Protein AF-A0A6F9AIP0-F1 (afdb_monomer_lite)

Secondary structure (DSSP, 8-state):
-HHHHHHHHHHHHHHHS--SSGGGGG--STTT--STTTTTS-HHHHHHHHTT-TTS---GGGSPPTTPPTT-EEEEEETTEEEEEEESSSEEEEEESS--S--S-EEEEEEEETTEEEEEEEE--HHHHHHHHHTTHHHHHHHHHHTT-----SHHHHHHHHHHHHHHHHHHHHHHTSSSPPPPHHHHHHHHHHHHHHHHHHSPPPPPPPPPP--------------------------

Foldseek 3Di:
DLVVVLLVVLVVVCVVDPDPDPCLCQDCPPVRNDPPPNVPDPPVRSVCVVVVVVPPDPDPVFDADPPHDQQDKTWDDDPQKIWIWGDHVHTDIDIDNPFDRFPFDWDWDFDQDPNDTDTDIHGDGPRVVVCVVPPDPVVVLVVQLVVDDDPDVDPVVVVVSSVLSVVLVVQVVVCVPPPDDGDDSVRSVVVVVVVVVVVVVVPDDDDPPDDPPPDPPPPPDPDDDDDDDDDDDDDDDDD

Radius of gyration: 35.43 Å; chains: 1; bounding box: 63×63×111 Å

Sequence (239 aa):
MRDFYIFLAILLYSGLVSVHERGTYWRKEWTYNFRFPGDTMTQDRFEAIITNRIGFPQTKRNNLPNKAERGDLRWICKGNVLFVKWMDTREVTMCSTVHEAFSGQTVKRKVKEGGVWQNKTEPVPDAVADYNRSMGGVDLSDALIGYYSVHHNTFLFHFVDIAVVNSFLLHKELHKNNPTKPYTQNKLREKLLTEMVSFAKQSEPQPPPRPPPCQNTMVMMPEKTGRTVGDVWMLASPK

Structure (mmCIF, N/CA/C/O backbone):
data_AF-A0A6F9AIP0-F1
#
_entry.id   AF-A0A6F9AIP0-F1
#
loop_
_atom_site.group_PDB
_atom_site.id
_atom_site.type_symbol
_atom_site.label_atom_id
_atom_site.label_alt_id
_atom_site.label_comp_id
_atom_site.label_asym_id
_atom_site.label_entity_id
_atom_site.label_seq_id
_atom_site.pdbx_PDB_ins_code
_atom_site.Cartn_x
_atom_site.Cartn_y
_atom_site.Cartn_z
_atom_site.occupancy
_atom_site.B_iso_or_equiv
_atom_site.auth_seq_id
_atom_site.auth_comp_id
_atom_site.auth_asym_id
_atom_site.auth_atom_id
_atom_site.pdbx_PDB_model_num
ATOM 1 N N . MET A 1 1 ? -1.323 -23.518 -1.028 1.00 58.62 1 MET A N 1
ATOM 2 C CA . MET A 1 1 ? -1.568 -23.908 0.381 1.00 58.62 1 MET A CA 1
ATOM 3 C C . MET A 1 1 ? -0.298 -24.377 1.085 1.00 58.62 1 MET A C 1
ATOM 5 O O . MET A 1 1 ? 0.125 -23.676 1.988 1.00 58.62 1 MET A O 1
ATOM 9 N N . ARG A 1 2 ? 0.370 -25.471 0.672 1.00 78.62 2 ARG A N 1
ATOM 10 C CA . ARG A 1 2 ? 1.617 -25.956 1.318 1.00 78.62 2 ARG A CA 1
ATOM 11 C C . ARG A 1 2 ? 2.686 -24.868 1.505 1.00 78.62 2 ARG A C 1
ATOM 13 O O . ARG A 1 2 ? 3.158 -24.672 2.616 1.00 78.62 2 ARG A O 1
ATOM 20 N N . ASP A 1 3 ? 3.011 -24.132 0.444 1.00 75.81 3 ASP A N 1
ATOM 21 C CA . ASP A 1 3 ? 4.040 -23.083 0.505 1.00 75.81 3 ASP A CA 1
ATOM 22 C C . ASP A 1 3 ? 3.691 -21.941 1.455 1.00 75.81 3 ASP A C 1
ATOM 24 O O . ASP A 1 3 ? 4.585 -21.365 2.059 1.00 75.81 3 ASP A O 1
ATOM 28 N N . PHE A 1 4 ? 2.403 -21.628 1.605 1.00 72.75 4 PHE A N 1
ATOM 29 C CA . PHE A 1 4 ? 1.941 -20.592 2.523 1.00 72.75 4 PHE A CA 1
ATOM 30 C C . PHE A 1 4 ? 2.195 -21.001 3.979 1.00 72.75 4 PHE A C 1
ATOM 32 O O . PHE A 1 4 ? 2.728 -20.214 4.754 1.00 72.75 4 PHE A O 1
ATOM 39 N N . TYR A 1 5 ? 1.896 -22.254 4.335 1.00 78.88 5 TYR A N 1
ATOM 40 C CA . TYR A 1 5 ? 2.180 -22.773 5.675 1.00 78.88 5 TYR A CA 1
ATOM 41 C C . TYR A 1 5 ? 3.680 -22.896 5.950 1.00 78.88 5 TYR A C 1
ATOM 43 O O . TYR A 1 5 ? 4.119 -22.576 7.050 1.00 78.88 5 TYR A O 1
ATOM 51 N N . ILE A 1 6 ? 4.474 -23.312 4.956 1.00 86.12 6 ILE A N 1
ATOM 52 C CA . ILE A 1 6 ? 5.937 -23.348 5.089 1.00 86.12 6 ILE A CA 1
ATOM 53 C C . ILE A 1 6 ? 6.477 -21.926 5.275 1.00 86.12 6 ILE A C 1
ATOM 55 O O . ILE A 1 6 ? 7.250 -21.692 6.193 1.00 86.12 6 ILE A O 1
ATOM 59 N N . PHE A 1 7 ? 6.025 -20.959 4.475 1.00 81.25 7 PHE A N 1
ATOM 60 C CA . PHE A 1 7 ? 6.398 -19.554 4.630 1.00 81.25 7 PHE A CA 1
ATOM 61 C C . PHE A 1 7 ? 6.056 -19.015 6.025 1.00 81.25 7 PHE A C 1
ATOM 63 O O . PHE A 1 7 ? 6.914 -18.422 6.676 1.00 81.25 7 PHE A O 1
ATOM 70 N N . LEU A 1 8 ? 4.846 -19.288 6.523 1.00 77.25 8 LEU A N 1
ATOM 71 C CA . LEU A 1 8 ? 4.429 -18.893 7.869 1.00 77.25 8 LEU A CA 1
ATOM 72 C C . LEU A 1 8 ? 5.304 -19.537 8.956 1.00 77.25 8 LEU A C 1
ATOM 74 O O . LEU A 1 8 ? 5.702 -18.860 9.900 1.00 77.25 8 LEU A O 1
ATOM 78 N N . ALA A 1 9 ? 5.658 -20.817 8.809 1.00 83.31 9 ALA A N 1
ATOM 79 C CA . ALA A 1 9 ? 6.562 -21.501 9.732 1.00 83.31 9 ALA A CA 1
ATOM 80 C C . ALA A 1 9 ? 7.968 -20.872 9.741 1.00 83.31 9 ALA A C 1
ATOM 82 O O . ALA A 1 9 ? 8.576 -20.736 10.801 1.00 83.31 9 ALA A O 1
ATOM 83 N N . ILE A 1 10 ? 8.469 -20.443 8.579 1.00 85.25 10 ILE A N 1
ATOM 84 C CA . ILE A 1 10 ? 9.761 -19.754 8.459 1.00 85.25 10 ILE A CA 1
ATOM 85 C C . ILE A 1 10 ? 9.704 -18.374 9.123 1.00 85.25 10 ILE A C 1
ATOM 87 O O . ILE A 1 10 ? 10.631 -18.017 9.848 1.00 85.25 10 ILE A O 1
ATOM 91 N N . LEU A 1 11 ? 8.606 -17.628 8.951 1.00 79.88 11 LEU A N 1
ATOM 92 C CA . LEU A 1 11 ? 8.397 -16.353 9.645 1.00 79.88 11 LEU A CA 1
ATOM 93 C C . LEU A 1 11 ? 8.412 -16.533 11.167 1.00 79.88 11 LEU A C 1
ATOM 95 O O . LEU A 1 11 ? 9.140 -15.821 11.859 1.00 79.88 11 LEU A O 1
ATOM 99 N N . LEU A 1 12 ? 7.675 -17.520 11.682 1.00 79.56 12 LEU A N 1
ATOM 100 C CA . LEU A 1 12 ? 7.647 -17.833 13.114 1.00 79.56 12 LEU A CA 1
ATOM 101 C C . LEU A 1 12 ? 9.037 -18.207 13.643 1.00 79.56 12 LEU A C 1
ATOM 103 O O . LEU A 1 12 ? 9.456 -17.713 14.686 1.00 79.56 12 LEU A O 1
ATOM 107 N N . TYR A 1 13 ? 9.781 -19.025 12.901 1.00 81.69 13 TYR A N 1
ATOM 108 C CA . TYR A 1 13 ? 11.145 -19.405 13.261 1.00 81.69 13 TYR A CA 1
ATOM 109 C C . TYR A 1 13 ? 12.113 -18.218 13.274 1.00 81.69 13 TYR A C 1
ATOM 111 O O . TYR A 1 13 ? 12.898 -18.088 14.211 1.00 81.69 13 TYR A O 1
ATOM 119 N N . SER A 1 14 ? 12.025 -17.322 12.285 1.00 77.50 14 SER A N 1
ATOM 120 C CA . SER A 1 14 ? 12.858 -16.112 12.240 1.00 77.50 14 SER A CA 1
ATOM 121 C C . SER A 1 14 ? 12.594 -15.159 13.412 1.00 77.50 14 SER A C 1
ATOM 123 O O . SER A 1 14 ? 13.490 -14.428 13.822 1.00 77.50 14 SER A O 1
ATOM 125 N N . GLY A 1 15 ? 11.392 -15.208 14.000 1.00 73.25 15 GLY A N 1
ATOM 126 C CA . GLY A 1 15 ? 11.068 -14.497 15.237 1.00 73.25 15 GLY A CA 1
ATOM 127 C C . GLY A 1 15 ? 11.643 -15.142 16.505 1.00 73.25 15 GLY A C 1
ATOM 128 O O . GLY A 1 15 ? 11.845 -14.445 17.494 1.00 73.25 15 GLY A O 1
ATOM 129 N N . LEU A 1 16 ? 11.925 -16.451 16.490 1.00 74.12 16 LEU A N 1
ATOM 130 C CA . LEU A 1 16 ? 12.507 -17.184 17.625 1.00 74.12 16 LEU A CA 1
ATOM 131 C C . LEU A 1 16 ? 14.037 -17.142 17.624 1.00 74.12 16 LEU A C 1
ATOM 133 O O . LEU A 1 16 ? 14.661 -17.007 18.673 1.00 74.12 16 LEU A O 1
ATOM 137 N N . VAL A 1 17 ? 14.643 -17.276 16.447 1.00 76.75 17 VAL A N 1
ATOM 138 C CA . VAL A 1 17 ? 16.095 -17.271 16.263 1.00 76.75 17 VAL A CA 1
ATOM 139 C C . VAL A 1 17 ? 16.439 -16.037 15.452 1.00 76.75 17 VAL A C 1
ATOM 141 O O . VAL A 1 17 ? 16.316 -16.058 14.236 1.00 76.75 17 VAL A O 1
ATOM 144 N N . SER A 1 18 ? 16.839 -14.947 16.105 1.00 73.75 18 SER A N 1
ATOM 145 C CA . SER A 1 18 ? 17.184 -13.703 15.409 1.00 73.75 18 SER A CA 1
ATOM 146 C C . SER A 1 18 ? 18.599 -13.768 14.838 1.00 73.75 18 SER A C 1
ATOM 148 O O . SER A 1 18 ? 19.552 -14.090 15.549 1.00 73.75 18 SER A O 1
ATOM 150 N N . VAL A 1 19 ? 18.742 -13.449 13.554 1.00 78.94 19 VAL A N 1
ATOM 151 C CA . VAL A 1 19 ? 20.034 -13.350 12.869 1.00 78.94 19 VAL A CA 1
ATOM 152 C C . VAL A 1 19 ? 20.126 -11.988 12.185 1.00 78.94 19 VAL A C 1
ATOM 154 O O . VAL A 1 19 ? 19.133 -11.481 11.669 1.00 78.94 19 VAL A O 1
ATOM 157 N N . HIS A 1 20 ? 21.321 -11.390 12.166 1.00 71.94 20 HIS A N 1
ATOM 158 C CA . HIS A 1 20 ? 21.542 -10.043 11.622 1.00 71.94 20 HIS A CA 1
ATOM 159 C C . HIS A 1 20 ? 21.152 -9.894 10.142 1.00 71.94 20 HIS A C 1
ATOM 161 O O . HIS A 1 20 ? 20.724 -8.821 9.724 1.00 71.94 20 HIS A O 1
ATOM 167 N N . GLU A 1 21 ? 21.266 -10.966 9.356 1.00 77.94 21 GLU A N 1
ATOM 168 C CA . GLU A 1 21 ? 20.909 -10.983 7.939 1.00 77.94 21 GLU A CA 1
ATOM 169 C C . GLU A 1 21 ? 19.942 -12.130 7.639 1.00 77.94 21 GLU A C 1
ATOM 171 O O . GLU A 1 21 ? 20.206 -13.288 7.958 1.00 77.94 21 GLU A O 1
ATOM 176 N N . ARG A 1 22 ? 18.836 -11.824 6.948 1.00 75.31 22 ARG A N 1
ATOM 177 C CA . ARG A 1 22 ? 17.800 -12.814 6.595 1.00 75.31 22 ARG A CA 1
ATOM 178 C C . ARG A 1 22 ? 18.325 -13.953 5.716 1.00 75.31 22 ARG A C 1
ATOM 180 O O . ARG A 1 22 ? 17.860 -15.079 5.831 1.00 75.31 22 ARG A O 1
ATOM 187 N N . GLY A 1 23 ? 19.314 -13.690 4.860 1.00 77.06 23 GLY A N 1
ATOM 188 C CA . GLY A 1 23 ? 19.925 -14.733 4.028 1.00 77.06 23 GLY A CA 1
ATOM 189 C C . GLY A 1 23 ? 20.701 -15.779 4.834 1.00 77.06 23 GLY A C 1
ATOM 190 O O . GLY A 1 23 ? 20.901 -16.899 4.370 1.00 77.06 23 GLY A O 1
ATOM 191 N N . THR A 1 24 ? 21.099 -15.451 6.063 1.00 84.12 24 THR A N 1
ATOM 192 C CA . THR A 1 24 ? 21.921 -16.323 6.906 1.00 84.12 24 THR A CA 1
ATOM 193 C C . THR A 1 24 ? 21.172 -17.564 7.381 1.00 84.12 24 THR A C 1
ATOM 195 O O . THR A 1 24 ? 21.808 -18.589 7.599 1.00 84.12 24 THR A O 1
ATOM 198 N N . TYR A 1 25 ? 19.834 -17.546 7.419 1.00 82.06 25 TYR A N 1
ATOM 199 C CA . TYR A 1 25 ? 19.040 -18.749 7.703 1.00 82.06 25 TYR A CA 1
ATOM 200 C C . TYR A 1 25 ? 19.196 -19.863 6.651 1.00 82.06 25 TYR A C 1
ATOM 202 O O . TYR A 1 25 ? 18.849 -21.010 6.917 1.00 82.06 25 TYR A O 1
ATOM 210 N N . TRP A 1 26 ? 19.707 -19.538 5.459 1.00 87.81 26 TRP A N 1
ATOM 211 C CA . TRP A 1 26 ? 19.948 -20.487 4.368 1.00 87.81 26 TRP A CA 1
ATOM 212 C C . TRP A 1 26 ? 21.433 -20.784 4.133 1.00 87.81 26 TRP A C 1
ATOM 214 O O . TRP A 1 26 ? 21.770 -21.527 3.205 1.00 87.81 26 TRP A O 1
ATOM 224 N N . ARG A 1 27 ? 22.337 -20.230 4.953 1.00 83.31 27 ARG A N 1
ATOM 225 C CA . ARG A 1 27 ? 23.769 -20.536 4.860 1.00 83.31 27 ARG A CA 1
ATOM 226 C C . ARG A 1 27 ? 24.060 -21.927 5.424 1.00 83.31 27 ARG A C 1
ATOM 228 O O . ARG A 1 27 ? 23.429 -22.382 6.366 1.00 83.31 27 ARG A O 1
ATOM 235 N N . LYS A 1 28 ? 25.065 -22.591 4.850 1.00 77.75 28 LYS A N 1
ATOM 236 C CA . LYS A 1 28 ? 25.546 -23.916 5.290 1.00 77.75 28 LYS A CA 1
ATOM 237 C C . LYS A 1 28 ? 26.864 -23.847 6.070 1.00 77.75 28 LYS A C 1
ATOM 239 O O . LYS A 1 28 ? 27.522 -24.862 6.274 1.00 77.75 28 LYS A O 1
ATOM 244 N N . GLU A 1 29 ? 27.273 -22.645 6.470 1.00 80.38 29 GLU A N 1
ATOM 245 C CA . GLU A 1 29 ? 28.460 -22.426 7.299 1.00 80.38 29 GLU A CA 1
ATOM 246 C C . GLU A 1 29 ? 28.221 -22.975 8.710 1.00 80.38 29 GLU A C 1
ATOM 248 O O . GLU A 1 29 ? 27.110 -22.884 9.226 1.00 80.38 29 GLU A O 1
ATOM 253 N N . TRP A 1 30 ? 29.250 -23.536 9.351 1.00 70.06 30 TRP A N 1
ATOM 254 C CA . TRP A 1 30 ? 29.118 -24.294 10.606 1.00 70.06 30 TRP A CA 1
ATOM 255 C C . TRP A 1 30 ? 28.387 -23.536 11.732 1.00 70.06 30 TRP A C 1
ATOM 257 O O . TRP A 1 30 ? 27.663 -24.147 12.511 1.00 70.06 30 TRP A O 1
ATOM 267 N N . THR A 1 31 ? 28.502 -22.207 11.776 1.00 72.88 31 THR A N 1
ATOM 268 C CA . THR A 1 31 ? 27.872 -21.351 12.795 1.00 72.88 31 THR A CA 1
ATOM 269 C C . THR A 1 31 ? 26.406 -21.008 12.519 1.00 72.88 31 THR A C 1
ATOM 271 O O . THR A 1 31 ? 25.719 -20.537 13.420 1.00 72.88 31 THR A O 1
ATOM 274 N N . TYR A 1 32 ? 25.921 -21.235 11.295 1.00 69.25 32 TYR A N 1
ATOM 275 C CA . TYR A 1 32 ? 24.567 -20.881 10.850 1.00 69.25 32 TYR A CA 1
ATOM 276 C C . TYR A 1 32 ? 23.906 -21.993 10.023 1.00 69.25 32 TYR A C 1
ATOM 278 O O . TYR A 1 32 ? 22.964 -21.738 9.278 1.00 69.25 32 TYR A O 1
ATOM 286 N N . ASN A 1 33 ? 24.390 -23.233 10.153 1.00 76.88 33 ASN A N 1
ATOM 287 C CA . ASN A 1 33 ? 23.880 -24.403 9.441 1.00 76.88 33 ASN A CA 1
ATOM 288 C C . ASN A 1 33 ? 22.575 -24.905 10.077 1.00 76.88 33 ASN A C 1
ATOM 290 O O . ASN A 1 33 ? 22.517 -25.972 10.695 1.00 76.88 33 ASN A O 1
ATOM 294 N N . PHE A 1 34 ? 21.524 -24.099 9.972 1.00 77.88 34 PHE A N 1
ATOM 295 C CA . PHE A 1 34 ? 20.210 -24.470 10.463 1.00 77.88 34 PHE A CA 1
ATOM 296 C C . PHE A 1 34 ? 19.571 -25.497 9.525 1.00 77.88 34 PHE A C 1
ATOM 298 O O . PHE A 1 34 ? 19.474 -25.292 8.317 1.00 77.88 34 PHE A O 1
ATOM 305 N N . ARG A 1 35 ? 19.070 -26.599 10.093 1.00 75.50 35 ARG A N 1
ATOM 306 C CA . ARG A 1 35 ? 18.320 -27.623 9.341 1.00 75.50 35 ARG A CA 1
ATOM 307 C C . ARG A 1 35 ? 17.014 -27.062 8.755 1.00 75.50 35 ARG A C 1
ATOM 309 O O . ARG A 1 35 ? 16.585 -27.411 7.665 1.00 75.50 35 ARG A O 1
ATOM 316 N N . PHE A 1 36 ? 16.395 -26.134 9.474 1.00 77.31 36 PHE A N 1
ATOM 317 C CA . PHE A 1 36 ? 15.243 -25.351 9.039 1.00 77.31 36 PHE A CA 1
ATOM 318 C C . PHE A 1 36 ? 15.654 -23.879 9.061 1.00 77.31 36 PHE A C 1
ATOM 320 O O . PHE A 1 36 ? 16.253 -23.487 10.059 1.00 77.31 36 PHE A O 1
ATOM 327 N N . PRO A 1 37 ? 15.364 -23.046 8.045 1.00 81.44 37 PRO A N 1
ATOM 328 C CA . PRO A 1 37 ? 14.397 -23.181 6.943 1.00 81.44 37 PRO A CA 1
ATOM 329 C C . PRO A 1 37 ? 14.897 -23.826 5.633 1.00 81.44 37 PRO A C 1
ATOM 331 O O . PRO A 1 37 ? 14.065 -24.183 4.790 1.00 81.44 37 PRO A O 1
ATOM 334 N N . GLY A 1 38 ? 16.211 -24.010 5.461 1.00 79.50 38 GLY A N 1
ATOM 335 C CA . GLY A 1 38 ? 16.834 -24.425 4.193 1.00 79.50 38 GLY A CA 1
ATOM 336 C C . GLY A 1 38 ? 16.329 -25.739 3.584 1.00 79.50 38 GLY A C 1
ATOM 337 O O . GLY A 1 38 ? 16.213 -25.829 2.362 1.00 79.50 38 GLY A O 1
ATOM 338 N N . ASP A 1 39 ? 15.952 -26.718 4.410 1.00 83.50 39 ASP A N 1
ATOM 339 C CA . ASP A 1 39 ? 15.444 -28.017 3.939 1.00 83.50 39 ASP A CA 1
ATOM 340 C C . ASP A 1 39 ? 13.993 -27.955 3.421 1.00 83.50 39 ASP A C 1
ATOM 342 O O . ASP A 1 39 ? 13.533 -28.866 2.732 1.00 83.50 39 ASP A O 1
ATOM 346 N N . THR A 1 40 ? 13.244 -26.897 3.755 1.00 87.25 40 THR A N 1
ATOM 347 C CA . THR A 1 40 ? 11.800 -26.810 3.459 1.00 87.25 40 THR A CA 1
ATOM 348 C C . THR A 1 40 ? 11.461 -25.894 2.292 1.00 87.25 40 THR A C 1
ATOM 350 O O . THR A 1 40 ? 10.562 -26.200 1.506 1.00 87.25 40 THR A O 1
ATOM 353 N N . MET A 1 41 ? 12.166 -24.772 2.162 1.00 87.25 41 MET A N 1
ATOM 354 C CA . MET A 1 41 ? 11.965 -23.785 1.106 1.00 87.25 41 MET A CA 1
ATOM 355 C C . MET A 1 41 ? 13.313 -23.170 0.751 1.00 87.25 41 MET A C 1
ATOM 357 O O . MET A 1 41 ? 14.110 -22.897 1.640 1.00 87.25 41 MET A O 1
ATOM 361 N N . THR A 1 42 ? 13.573 -22.925 -0.533 1.00 87.75 42 THR A N 1
ATOM 362 C CA . THR A 1 42 ? 14.795 -22.228 -0.958 1.00 87.75 42 THR A CA 1
ATOM 363 C C . THR A 1 42 ? 14.732 -20.742 -0.600 1.00 87.75 42 THR A C 1
ATOM 365 O O . THR A 1 42 ? 13.645 -20.158 -0.579 1.00 87.75 42 THR A O 1
ATOM 368 N N . GLN A 1 43 ? 15.894 -20.115 -0.378 1.00 85.81 43 GLN A N 1
ATOM 369 C CA . GLN A 1 43 ? 15.983 -18.677 -0.101 1.00 85.81 43 GLN A CA 1
ATOM 370 C C . GLN A 1 43 ? 15.300 -17.857 -1.203 1.00 85.81 43 GLN A C 1
ATOM 372 O O . GLN A 1 43 ? 14.462 -17.014 -0.906 1.00 85.81 43 GLN A O 1
ATOM 377 N N . ASP A 1 44 ? 15.573 -18.166 -2.475 1.00 82.56 44 ASP A N 1
ATOM 378 C CA . ASP A 1 44 ? 14.965 -17.475 -3.619 1.00 82.56 44 ASP A CA 1
ATOM 379 C C . ASP A 1 44 ? 13.437 -17.570 -3.627 1.00 82.56 44 ASP A C 1
ATOM 381 O O . ASP A 1 44 ? 12.748 -16.614 -3.984 1.00 82.56 44 ASP A O 1
ATOM 385 N N . ARG A 1 45 ? 12.884 -18.724 -3.226 1.00 81.62 45 ARG A N 1
ATOM 386 C CA . ARG A 1 45 ? 11.434 -18.913 -3.158 1.00 81.62 45 ARG A CA 1
ATOM 387 C C . ARG A 1 45 ? 10.847 -18.104 -2.015 1.00 81.62 45 ARG A C 1
ATOM 389 O O . ARG A 1 45 ? 9.865 -17.412 -2.249 1.00 81.62 45 ARG A O 1
ATOM 396 N N . PHE A 1 46 ? 11.458 -18.149 -0.832 1.00 83.44 46 PHE A N 1
ATOM 397 C CA . PHE A 1 46 ? 11.051 -17.342 0.319 1.00 83.44 46 PHE A CA 1
ATOM 398 C C . PHE A 1 46 ? 11.090 -15.840 0.000 1.00 83.44 46 PHE A C 1
ATOM 400 O O . PHE A 1 46 ? 10.107 -15.136 0.230 1.00 83.44 46 PHE A O 1
ATOM 407 N N . GLU A 1 47 ? 12.174 -15.368 -0.619 1.00 80.56 47 GLU A N 1
ATOM 408 C CA . GLU A 1 47 ? 12.319 -13.981 -1.064 1.00 80.56 47 GLU A CA 1
ATOM 409 C C . GLU A 1 47 ? 11.284 -13.619 -2.141 1.00 80.56 47 GLU A C 1
ATOM 411 O O . GLU A 1 47 ? 10.720 -12.527 -2.127 1.00 80.56 47 GLU A O 1
ATOM 416 N N . ALA A 1 48 ? 10.937 -14.533 -3.050 1.00 74.00 48 ALA A N 1
ATOM 417 C CA . ALA A 1 48 ? 9.856 -14.294 -4.006 1.00 74.00 48 ALA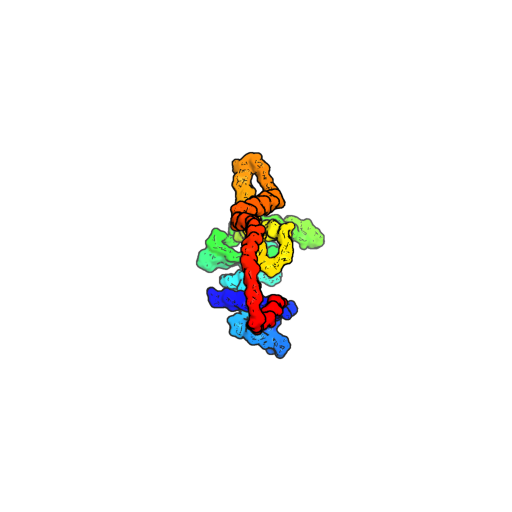 A CA 1
ATOM 418 C C . ALA A 1 48 ? 8.483 -14.151 -3.322 1.00 74.00 48 ALA A C 1
ATOM 420 O O . ALA A 1 48 ? 7.668 -13.351 -3.782 1.00 74.00 48 ALA A O 1
ATOM 421 N N . ILE A 1 49 ? 8.227 -14.884 -2.231 1.00 76.44 49 ILE A N 1
ATOM 422 C CA . ILE A 1 49 ? 6.993 -14.756 -1.437 1.00 76.44 49 ILE A CA 1
ATOM 423 C C . ILE A 1 49 ? 6.972 -13.417 -0.700 1.00 76.44 49 ILE A C 1
ATOM 425 O O . ILE A 1 49 ? 6.020 -12.657 -0.855 1.00 76.44 49 ILE A O 1
ATOM 429 N N . ILE A 1 50 ? 8.032 -13.094 0.049 1.00 73.12 50 ILE A N 1
ATOM 430 C CA . ILE A 1 50 ? 8.084 -11.887 0.890 1.00 73.12 50 ILE A CA 1
ATOM 431 C C . ILE A 1 50 ? 8.070 -10.594 0.067 1.00 73.12 50 ILE A C 1
ATOM 433 O O . ILE A 1 50 ? 7.590 -9.565 0.531 1.00 73.12 50 ILE A O 1
ATOM 437 N N . THR A 1 51 ? 8.571 -10.640 -1.169 1.00 67.38 51 THR A N 1
ATOM 438 C CA . THR A 1 51 ? 8.545 -9.500 -2.095 1.00 67.38 51 THR A CA 1
ATOM 439 C C . THR A 1 51 ? 7.298 -9.461 -2.980 1.00 67.38 51 THR A C 1
ATOM 441 O O . THR A 1 51 ? 7.238 -8.639 -3.893 1.00 67.38 51 THR A O 1
ATOM 444 N N . ASN A 1 52 ? 6.305 -10.330 -2.738 1.00 64.88 52 ASN A N 1
ATOM 445 C CA . ASN A 1 52 ? 5.099 -10.476 -3.565 1.00 64.88 52 ASN A CA 1
ATOM 446 C C . ASN A 1 52 ? 5.409 -10.686 -5.064 1.00 64.88 52 ASN A C 1
ATOM 448 O O . ASN A 1 52 ? 4.639 -10.295 -5.938 1.00 64.88 52 ASN A O 1
ATOM 452 N N . ARG A 1 53 ? 6.550 -11.311 -5.381 1.00 63.72 53 ARG A N 1
ATOM 453 C CA . ARG A 1 53 ? 7.003 -11.602 -6.754 1.00 63.72 53 ARG A CA 1
ATOM 454 C C . ARG A 1 53 ? 6.536 -12.966 -7.265 1.00 63.72 53 ARG A C 1
ATOM 456 O O . ARG A 1 53 ? 6.854 -13.325 -8.401 1.00 63.72 53 ARG A O 1
ATOM 463 N N . ILE A 1 54 ? 5.797 -13.742 -6.468 1.00 62.84 54 ILE A N 1
ATOM 464 C CA . ILE A 1 54 ? 5.223 -15.015 -6.924 1.00 62.84 54 ILE A CA 1
ATOM 465 C C . ILE A 1 54 ? 4.295 -14.749 -8.112 1.00 62.84 54 ILE A C 1
ATOM 467 O O . ILE A 1 54 ? 3.348 -13.976 -8.019 1.00 62.84 54 ILE A O 1
ATOM 471 N N . GLY A 1 55 ? 4.566 -15.414 -9.235 1.00 61.25 55 GLY A N 1
ATOM 472 C CA . GLY A 1 55 ? 3.767 -15.288 -10.455 1.00 61.25 55 GLY A CA 1
ATOM 473 C C . GLY A 1 55 ? 4.190 -14.144 -11.377 1.00 61.25 55 GLY A C 1
ATOM 474 O O . GLY A 1 55 ? 3.768 -14.141 -12.533 1.00 61.25 55 GLY A O 1
ATOM 475 N N . PHE A 1 56 ? 5.071 -13.236 -10.934 1.00 64.44 56 PHE A N 1
ATOM 476 C CA . PHE A 1 56 ? 5.636 -12.222 -11.819 1.00 64.44 56 PHE A CA 1
ATOM 477 C C . PHE A 1 56 ? 6.570 -12.886 -12.846 1.00 64.44 56 PHE A C 1
ATOM 479 O O . PHE A 1 56 ? 7.441 -13.674 -12.457 1.00 64.44 56 PHE A O 1
ATOM 486 N N . PRO A 1 57 ? 6.440 -12.603 -14.155 1.00 66.50 57 PRO A N 1
ATOM 487 C CA . PRO A 1 57 ? 7.317 -13.205 -15.151 1.00 66.50 57 PRO A CA 1
ATOM 488 C C . PRO A 1 57 ? 8.781 -12.803 -14.910 1.00 66.50 57 PRO A C 1
ATOM 490 O O . PRO A 1 57 ? 9.142 -11.633 -15.016 1.00 66.50 57 PRO A O 1
ATOM 493 N N . GLN A 1 58 ? 9.658 -13.773 -14.633 1.00 66.06 58 GLN A N 1
ATOM 494 C CA . GLN A 1 58 ? 11.096 -13.534 -14.407 1.00 66.06 58 GLN A CA 1
ATOM 495 C C . GLN A 1 58 ? 11.905 -13.386 -15.709 1.00 66.06 58 GLN A C 1
ATOM 497 O O . GLN A 1 58 ? 13.100 -13.678 -15.778 1.00 66.06 58 GLN A O 1
ATOM 502 N N . THR A 1 59 ? 11.261 -12.953 -16.788 1.00 65.94 59 THR A N 1
ATOM 503 C CA . THR A 1 59 ? 11.907 -12.850 -18.093 1.00 65.94 59 THR A CA 1
ATOM 504 C C . THR A 1 59 ? 12.886 -11.680 -18.113 1.00 65.94 59 THR A C 1
ATOM 506 O O . THR A 1 59 ? 12.473 -10.525 -18.034 1.00 65.94 59 THR A O 1
ATOM 509 N N . LYS A 1 60 ? 14.179 -11.959 -18.325 1.00 66.38 60 LYS A N 1
ATOM 510 C CA . LYS A 1 60 ? 15.204 -10.914 -18.515 1.00 66.38 60 LYS A CA 1
ATOM 511 C C . LYS A 1 60 ? 14.926 -10.012 -19.724 1.00 66.38 60 LYS A C 1
ATOM 513 O O . LYS A 1 60 ? 15.343 -8.863 -19.729 1.00 66.38 60 LYS A O 1
ATOM 518 N N . ARG A 1 61 ? 14.191 -10.525 -20.718 1.00 68.00 61 ARG A N 1
ATOM 519 C CA . ARG A 1 61 ? 13.890 -9.843 -21.986 1.00 68.00 61 ARG A CA 1
ATOM 520 C C . ARG A 1 61 ? 13.055 -8.567 -21.829 1.00 68.00 61 ARG A C 1
ATOM 522 O O . ARG A 1 61 ? 13.195 -7.676 -22.653 1.00 68.00 61 ARG A O 1
ATOM 529 N N . ASN A 1 62 ? 12.205 -8.482 -20.804 1.00 74.88 62 ASN A N 1
ATOM 530 C CA . ASN A 1 62 ? 11.310 -7.339 -20.590 1.00 74.88 62 ASN A CA 1
ATOM 531 C C . ASN A 1 62 ? 11.444 -6.741 -19.181 1.00 74.88 62 ASN A C 1
ATOM 533 O O . ASN A 1 62 ? 10.495 -6.202 -18.616 1.00 74.88 62 ASN A O 1
ATOM 537 N N . ASN A 1 63 ? 12.631 -6.875 -18.589 1.00 80.56 63 ASN A N 1
ATOM 538 C CA . ASN A 1 63 ? 12.957 -6.179 -17.353 1.00 80.56 63 ASN A CA 1
ATOM 539 C C . ASN A 1 63 ? 13.317 -4.717 -17.632 1.00 80.56 63 ASN A C 1
ATOM 541 O O . ASN A 1 63 ? 13.735 -4.356 -18.736 1.00 80.56 63 ASN A O 1
ATOM 545 N N . LEU A 1 64 ? 13.167 -3.884 -16.603 1.00 83.00 64 LEU A N 1
ATOM 546 C CA . LEU A 1 64 ? 13.754 -2.551 -16.599 1.00 83.00 64 LEU A CA 1
ATOM 547 C C . LEU A 1 64 ? 15.288 -2.667 -16.678 1.00 83.00 64 LEU A C 1
ATOM 549 O O . LEU A 1 64 ? 15.857 -3.614 -16.123 1.00 83.00 64 LEU A O 1
ATOM 553 N N . PRO A 1 65 ? 15.968 -1.748 -17.383 1.00 84.75 65 PRO A N 1
ATOM 554 C CA . PRO A 1 65 ? 17.424 -1.730 -17.412 1.00 84.75 65 PRO A CA 1
ATOM 555 C C . PRO A 1 65 ? 17.989 -1.432 -16.014 1.00 84.75 65 PRO A C 1
ATOM 557 O O . PRO A 1 65 ? 17.360 -0.757 -15.206 1.00 84.75 65 PRO A O 1
ATOM 560 N N . ASN A 1 66 ? 19.217 -1.880 -15.734 1.00 81.06 66 ASN A N 1
ATOM 561 C CA . ASN A 1 66 ? 19.869 -1.641 -14.432 1.00 81.06 66 ASN A CA 1
ATOM 562 C C . ASN A 1 66 ? 20.048 -0.146 -14.102 1.00 81.06 66 ASN A C 1
ATOM 564 O O . ASN A 1 66 ? 20.219 0.212 -12.941 1.00 81.06 66 ASN A O 1
ATOM 568 N N . LYS A 1 67 ? 20.037 0.715 -15.125 1.00 84.75 67 LYS A N 1
ATOM 569 C CA . LYS A 1 67 ? 20.089 2.176 -15.017 1.00 84.75 67 LYS A CA 1
ATOM 570 C C . LYS A 1 67 ? 18.785 2.792 -15.534 1.00 84.75 67 LYS A C 1
ATOM 572 O O . LYS A 1 67 ? 18.828 3.671 -16.385 1.00 84.75 67 LYS A O 1
ATOM 577 N N . ALA A 1 68 ? 17.650 2.248 -15.101 1.00 86.38 68 ALA A N 1
ATOM 578 C CA . ALA A 1 68 ? 16.343 2.787 -15.451 1.00 86.38 68 ALA A CA 1
ATOM 579 C C . ALA A 1 68 ? 16.173 4.197 -14.886 1.00 86.38 68 ALA A C 1
ATOM 581 O O . ALA A 1 68 ? 16.518 4.460 -13.728 1.00 86.38 68 ALA A O 1
ATOM 582 N N . GLU A 1 69 ? 15.641 5.090 -15.707 1.00 87.38 69 GLU A N 1
ATOM 583 C CA . GLU A 1 69 ? 15.297 6.440 -15.294 1.00 87.38 69 GLU A CA 1
ATOM 584 C C . GLU A 1 69 ? 13.921 6.461 -14.634 1.00 87.38 69 GLU A C 1
ATOM 586 O O . GLU A 1 69 ? 13.080 5.579 -14.830 1.00 87.38 69 GLU A O 1
ATOM 591 N N . ARG A 1 70 ? 13.680 7.489 -13.819 1.00 87.50 70 ARG A N 1
ATOM 592 C CA . ARG A 1 70 ? 12.359 7.700 -13.230 1.00 87.50 70 ARG A CA 1
ATOM 593 C C . ARG A 1 70 ? 11.339 7.894 -14.353 1.00 87.50 70 ARG A C 1
ATOM 595 O O . ARG A 1 70 ? 11.563 8.707 -15.239 1.00 87.50 70 ARG A O 1
ATOM 602 N N . GLY A 1 71 ? 10.228 7.170 -14.278 1.00 85.56 71 GLY A N 1
ATOM 603 C CA . GLY A 1 71 ? 9.208 7.115 -15.322 1.00 85.56 71 GLY A CA 1
ATOM 604 C C . GLY A 1 71 ? 9.331 5.894 -16.236 1.00 85.56 71 GLY A C 1
ATOM 605 O O . GLY A 1 71 ? 8.355 5.564 -16.908 1.00 85.56 71 GLY A O 1
ATOM 606 N N . ASP A 1 72 ? 10.456 5.169 -16.234 1.00 89.62 72 ASP A N 1
ATOM 607 C CA . ASP A 1 72 ? 10.598 3.986 -17.083 1.00 89.62 72 ASP A CA 1
ATOM 608 C C . ASP A 1 72 ? 9.538 2.928 -16.759 1.00 89.62 72 ASP A C 1
ATOM 610 O O . ASP A 1 72 ? 9.296 2.569 -15.601 1.00 89.62 72 ASP A O 1
ATOM 614 N N . LEU A 1 73 ? 8.922 2.403 -17.819 1.00 88.88 73 LEU A N 1
ATOM 615 C CA . LEU A 1 73 ? 7.779 1.504 -17.749 1.00 88.88 73 LEU A CA 1
ATOM 616 C C . LEU A 1 73 ? 7.993 0.268 -18.630 1.00 88.88 73 LEU A C 1
ATOM 618 O O . LEU A 1 73 ? 8.302 0.357 -19.822 1.00 88.88 73 LEU A O 1
ATOM 622 N N . ARG A 1 74 ? 7.783 -0.912 -18.045 1.00 89.25 74 ARG A N 1
ATOM 623 C CA . ARG A 1 74 ? 7.722 -2.201 -18.743 1.00 89.25 74 ARG A CA 1
ATOM 624 C C . ARG A 1 74 ? 6.490 -2.967 -18.305 1.00 89.25 74 ARG A C 1
ATOM 626 O O . ARG A 1 74 ? 6.124 -2.941 -17.134 1.00 89.25 74 ARG A O 1
ATOM 633 N N . TRP A 1 75 ? 5.876 -3.689 -19.231 1.00 87.31 75 TRP A N 1
ATOM 634 C CA . TRP A 1 75 ? 4.703 -4.494 -18.920 1.00 87.31 75 TRP A CA 1
ATOM 635 C C . TRP A 1 75 ? 4.662 -5.790 -19.723 1.00 87.31 75 TRP A C 1
ATOM 637 O O . TRP A 1 75 ? 5.211 -5.869 -20.821 1.00 87.31 75 TRP A O 1
A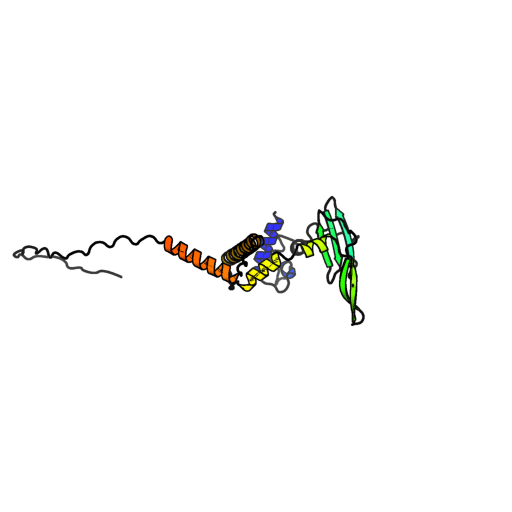TOM 647 N N . ILE A 1 76 ? 4.032 -6.817 -19.157 1.00 86.38 76 ILE A N 1
ATOM 648 C CA . ILE A 1 76 ? 3.778 -8.112 -19.796 1.00 86.38 76 ILE A CA 1
ATOM 649 C C . ILE A 1 76 ? 2.329 -8.489 -19.515 1.00 86.38 76 ILE A C 1
ATOM 651 O O . ILE A 1 76 ? 1.898 -8.440 -18.367 1.00 86.38 76 ILE A O 1
ATOM 655 N N . CYS A 1 77 ? 1.605 -8.936 -20.536 1.00 83.25 77 CYS A N 1
ATOM 656 C CA . CYS A 1 77 ? 0.306 -9.573 -20.351 1.00 83.25 77 CYS A CA 1
ATOM 657 C C . CYS A 1 77 ? 0.459 -11.090 -20.453 1.00 83.25 77 CYS A C 1
ATOM 659 O O . CYS A 1 77 ? 1.063 -11.602 -21.398 1.00 83.25 77 CYS A O 1
ATOM 661 N N . LYS A 1 78 ? -0.097 -11.820 -19.484 1.00 81.50 78 LYS A N 1
ATOM 662 C CA . LYS A 1 78 ? -0.215 -13.279 -19.532 1.00 81.50 78 LYS A CA 1
ATOM 663 C C . LYS A 1 78 ? -1.673 -13.654 -19.290 1.00 81.50 78 LYS A C 1
ATOM 665 O O . LYS A 1 78 ? -2.142 -13.634 -18.155 1.00 81.50 78 LYS A O 1
ATOM 670 N N . GLY A 1 79 ? -2.383 -13.995 -20.364 1.00 83.56 79 GLY A N 1
ATOM 671 C CA . GLY A 1 79 ? -3.834 -14.178 -20.311 1.00 83.56 79 GLY A CA 1
ATOM 672 C C . GLY A 1 79 ? -4.528 -12.859 -19.970 1.00 83.56 79 GLY A C 1
ATOM 673 O O . GLY A 1 79 ? -4.270 -11.848 -20.615 1.00 83.56 79 GLY A O 1
ATOM 674 N N . ASN A 1 80 ? -5.363 -12.871 -18.932 1.00 83.06 80 ASN A N 1
ATOM 675 C CA . ASN A 1 80 ? -6.088 -11.708 -18.412 1.00 83.06 80 ASN A CA 1
ATOM 676 C C . ASN A 1 80 ? -5.351 -10.969 -17.278 1.00 83.06 80 ASN A C 1
ATOM 678 O O . ASN A 1 80 ? -5.945 -10.122 -16.618 1.00 83.06 80 ASN A O 1
ATOM 682 N N . VAL A 1 81 ? -4.089 -11.316 -17.005 1.00 83.94 81 VAL A N 1
ATOM 683 C CA . VAL A 1 81 ? -3.290 -10.675 -15.956 1.00 83.94 81 VAL A CA 1
ATOM 684 C C . VAL A 1 81 ? -2.217 -9.799 -16.591 1.00 83.94 81 VAL A C 1
ATOM 686 O O . VAL A 1 81 ? -1.372 -10.275 -17.357 1.00 83.94 81 VAL A O 1
ATOM 689 N N . LEU A 1 82 ? -2.241 -8.521 -16.234 1.00 85.88 82 LEU A N 1
ATOM 690 C CA . LEU A 1 82 ? -1.225 -7.529 -16.534 1.00 85.88 82 LEU A CA 1
ATOM 691 C C . LEU A 1 82 ? -0.175 -7.511 -15.421 1.00 85.88 82 LEU A C 1
ATOM 693 O O . LEU A 1 82 ? -0.492 -7.408 -14.237 1.00 85.88 82 LEU A O 1
ATOM 697 N N . PHE A 1 83 ? 1.088 -7.536 -15.821 1.00 86.38 83 PHE A N 1
ATOM 698 C CA . PHE A 1 83 ? 2.249 -7.380 -14.959 1.00 86.38 83 PHE A CA 1
ATOM 699 C C . PHE A 1 83 ? 2.983 -6.108 -15.350 1.00 86.38 83 PHE A C 1
ATOM 701 O O . PHE A 1 83 ? 3.404 -5.980 -16.497 1.00 86.38 83 PHE A O 1
ATOM 708 N N . VAL A 1 84 ? 3.162 -5.188 -14.408 1.00 88.44 84 VAL A N 1
ATOM 709 C CA . VAL A 1 84 ? 3.790 -3.886 -14.640 1.00 88.44 84 VAL A CA 1
ATOM 710 C C . VAL A 1 84 ? 5.032 -3.734 -13.773 1.00 88.44 84 VAL A C 1
ATOM 712 O O . VAL A 1 84 ? 5.006 -4.022 -12.577 1.00 88.44 84 VAL A O 1
ATOM 715 N N . LYS A 1 85 ? 6.111 -3.243 -14.380 1.00 89.62 85 LYS A N 1
ATOM 716 C CA . LYS A 1 85 ? 7.293 -2.710 -13.710 1.00 89.62 85 LYS A CA 1
ATOM 717 C C . LYS A 1 85 ? 7.419 -1.233 -14.025 1.00 89.62 85 LYS A C 1
ATOM 719 O O . LYS A 1 85 ? 7.468 -0.857 -15.194 1.00 89.62 85 LYS A O 1
ATOM 724 N N . TRP A 1 86 ? 7.508 -0.420 -12.989 1.00 91.19 86 TRP A N 1
ATOM 725 C CA . TRP A 1 86 ? 7.611 1.023 -13.113 1.00 91.19 86 TRP A CA 1
ATOM 726 C C . TRP A 1 86 ? 8.708 1.553 -12.202 1.00 91.19 86 TRP A C 1
ATOM 728 O O . TRP A 1 86 ? 8.795 1.164 -11.038 1.00 91.19 86 TRP A O 1
ATOM 738 N N . MET A 1 87 ? 9.560 2.421 -12.734 1.00 90.69 87 MET A N 1
ATOM 739 C CA . MET A 1 87 ? 10.641 3.029 -11.975 1.00 90.69 87 MET A CA 1
ATOM 740 C C . MET A 1 87 ? 10.198 4.384 -1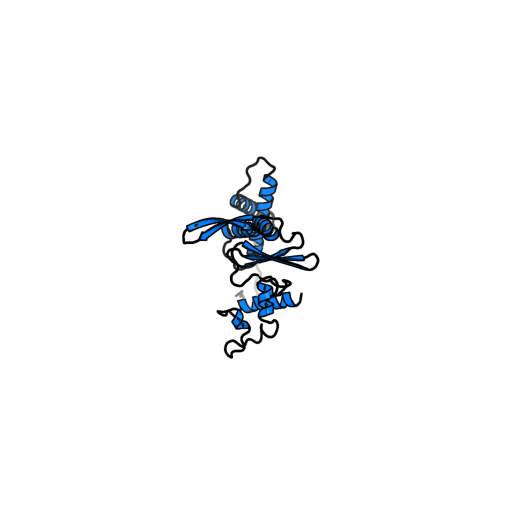1.423 1.00 90.69 87 MET A C 1
ATOM 742 O O . MET A 1 87 ? 10.032 5.343 -12.171 1.00 90.69 87 MET A O 1
ATOM 746 N N . ASP A 1 88 ? 10.035 4.482 -10.103 1.00 87.50 88 ASP A N 1
ATOM 747 C CA . ASP A 1 88 ? 9.924 5.776 -9.423 1.00 87.50 88 ASP A CA 1
ATOM 748 C C . ASP A 1 88 ? 11.259 6.116 -8.742 1.00 87.50 88 ASP A C 1
ATOM 750 O O . ASP A 1 88 ? 12.310 6.136 -9.375 1.00 87.50 88 ASP A O 1
ATOM 754 N N . THR A 1 89 ? 11.242 6.342 -7.429 1.00 84.81 89 THR A N 1
ATOM 755 C CA . THR A 1 89 ? 12.448 6.410 -6.600 1.00 84.81 89 THR A CA 1
ATOM 756 C C . THR A 1 89 ? 13.080 5.020 -6.451 1.00 84.81 89 THR A C 1
ATOM 758 O O . THR A 1 89 ? 14.285 4.891 -6.247 1.00 84.81 89 THR A O 1
ATOM 761 N N . ARG A 1 90 ? 12.258 3.967 -6.535 1.00 84.44 90 ARG A N 1
ATOM 762 C CA . ARG A 1 90 ? 12.639 2.549 -6.523 1.00 84.44 90 ARG A CA 1
ATOM 763 C C . ARG A 1 90 ? 11.784 1.793 -7.544 1.00 84.44 90 ARG A C 1
ATOM 765 O O . ARG A 1 90 ? 10.730 2.293 -7.940 1.00 84.44 90 ARG A O 1
ATOM 772 N N . GLU A 1 91 ? 12.226 0.597 -7.938 1.00 86.69 91 GLU A N 1
ATOM 773 C CA . GLU A 1 91 ? 11.438 -0.294 -8.801 1.00 86.69 91 GLU A CA 1
ATOM 774 C C . GLU A 1 91 ? 10.137 -0.682 -8.084 1.00 86.69 91 GLU A C 1
ATOM 776 O O . GLU A 1 91 ? 10.158 -1.284 -7.009 1.00 86.69 91 GLU A O 1
ATOM 781 N N . VAL A 1 92 ? 9.006 -0.354 -8.702 1.00 87.56 92 VAL A N 1
ATOM 782 C CA . VAL A 1 92 ? 7.666 -0.768 -8.291 1.00 87.56 92 VAL A CA 1
ATOM 783 C C . VAL A 1 92 ? 7.205 -1.871 -9.229 1.00 87.56 92 VAL A C 1
ATOM 785 O O . VAL A 1 92 ? 7.287 -1.752 -10.451 1.00 87.56 92 VAL A O 1
ATOM 788 N N . THR A 1 93 ? 6.715 -2.960 -8.650 1.00 86.75 93 THR A N 1
ATOM 789 C CA . THR A 1 93 ? 6.158 -4.092 -9.390 1.00 86.75 93 THR A CA 1
ATOM 790 C C . THR A 1 93 ? 4.695 -4.253 -9.001 1.00 86.75 93 THR A C 1
ATOM 792 O O . THR A 1 93 ? 4.387 -4.337 -7.815 1.00 86.75 93 THR A O 1
ATOM 795 N N . MET A 1 94 ? 3.797 -4.299 -9.982 1.00 85.12 94 MET A N 1
ATOM 796 C CA . MET A 1 94 ? 2.363 -4.493 -9.766 1.00 85.12 94 MET A CA 1
ATOM 797 C C . MET A 1 94 ? 1.801 -5.577 -10.676 1.00 85.12 94 MET A C 1
ATOM 799 O O . MET A 1 94 ? 2.280 -5.787 -11.790 1.00 85.12 94 MET A O 1
ATOM 803 N N . CYS A 1 95 ? 0.748 -6.242 -10.205 1.00 85.19 95 CYS A N 1
ATOM 804 C CA . CYS A 1 95 ? -0.095 -7.088 -11.037 1.00 85.19 95 CYS A CA 1
ATOM 805 C C . CYS A 1 95 ? -1.535 -6.581 -10.985 1.00 85.19 95 CYS A C 1
ATOM 807 O O . CYS A 1 95 ? -1.985 -6.082 -9.952 1.00 85.19 95 CYS A O 1
ATOM 809 N N . SER A 1 96 ? -2.250 -6.689 -12.097 1.00 83.69 96 SER A N 1
ATOM 810 C CA . SER A 1 96 ? -3.659 -6.335 -12.155 1.00 83.69 96 SER A CA 1
ATOM 811 C C . SER A 1 96 ? -4.410 -7.186 -13.168 1.00 83.69 96 SER A C 1
ATOM 813 O O . SER A 1 96 ? -3.841 -7.620 -14.161 1.00 83.69 96 SER A O 1
ATOM 815 N N . THR A 1 97 ? -5.694 -7.418 -12.919 1.00 85.38 97 THR A N 1
ATOM 816 C CA . THR A 1 97 ? -6.601 -8.152 -13.815 1.00 85.38 97 THR A CA 1
ATOM 817 C C . THR A 1 97 ? -7.627 -7.255 -14.501 1.00 85.38 97 THR A C 1
ATOM 819 O O . THR A 1 97 ? -8.435 -7.746 -15.282 1.00 85.38 97 THR A O 1
ATOM 822 N N . VAL A 1 98 ? -7.630 -5.959 -14.177 1.00 84.06 98 VAL A N 1
ATOM 823 C CA . VAL A 1 98 ? -8.660 -5.001 -14.618 1.00 84.06 98 VAL A CA 1
ATOM 824 C C . VAL A 1 98 ? -8.094 -3.851 -15.445 1.00 84.06 98 VAL A C 1
ATOM 826 O O . VAL A 1 98 ? -8.831 -3.224 -16.196 1.00 84.06 98 VAL A O 1
ATOM 829 N N . HIS A 1 99 ? -6.796 -3.571 -15.309 1.00 84.31 99 HIS A N 1
ATOM 830 C CA . HIS A 1 99 ? -6.147 -2.447 -15.975 1.00 84.31 99 HIS A CA 1
ATOM 831 C C . HIS A 1 99 ? -5.535 -2.860 -17.315 1.00 84.31 99 HIS A C 1
ATOM 833 O O . HIS A 1 99 ? -5.004 -3.965 -17.456 1.00 84.31 99 HIS A O 1
ATOM 839 N N . GLU A 1 100 ? -5.543 -1.929 -18.268 1.00 79.06 100 GLU A N 1
ATOM 840 C CA . GLU A 1 100 ? -4.682 -1.988 -19.446 1.00 79.06 100 GLU A CA 1
ATOM 841 C C . GLU A 1 100 ? -3.243 -1.584 -19.093 1.00 79.06 100 GLU A C 1
ATOM 843 O O . GLU A 1 100 ? -2.960 -1.055 -18.017 1.00 79.06 100 GLU A O 1
ATOM 848 N N . ALA A 1 101 ? -2.306 -1.874 -19.999 1.00 71.50 101 ALA A N 1
ATOM 849 C CA . ALA A 1 101 ? -0.881 -1.680 -19.758 1.00 71.50 101 ALA A CA 1
ATOM 850 C C . ALA A 1 101 ? -0.504 -0.230 -19.419 1.00 71.50 101 ALA A C 1
ATOM 852 O O . ALA A 1 101 ? 0.333 -0.009 -18.540 1.00 71.50 101 ALA A O 1
ATOM 853 N N . PHE A 1 102 ? -1.090 0.736 -20.133 1.00 75.19 102 PHE A N 1
ATOM 854 C CA . PHE A 1 102 ? -0.898 2.165 -19.909 1.00 75.19 102 PHE A CA 1
ATOM 855 C C . PHE A 1 102 ? -1.882 2.991 -20.752 1.00 75.19 102 PHE A C 1
ATOM 857 O O . PHE A 1 102 ? -1.813 2.945 -21.979 1.00 75.19 102 PHE A O 1
ATOM 864 N N . SER A 1 103 ? -2.737 3.791 -20.110 1.00 77.56 103 SER A N 1
ATOM 865 C CA . SER A 1 103 ? -3.716 4.663 -20.782 1.00 77.56 103 SER A CA 1
ATOM 866 C C . SER A 1 103 ? -3.236 6.100 -21.051 1.00 77.56 103 SER A C 1
ATOM 868 O O . SER A 1 103 ? -3.983 6.908 -21.600 1.00 77.56 103 SER A O 1
ATOM 870 N N . GLY A 1 104 ? -1.993 6.444 -20.684 1.00 79.50 104 GLY A N 1
ATOM 871 C CA . GLY A 1 104 ? -1.454 7.805 -20.826 1.00 79.50 104 GLY A CA 1
ATOM 872 C C . GLY A 1 104 ? -1.462 8.639 -19.542 1.00 79.50 104 GLY A C 1
ATOM 873 O O . GLY A 1 104 ? -1.207 9.843 -19.598 1.00 79.50 104 GLY A O 1
ATOM 874 N N . GLN A 1 105 ? -1.739 8.039 -18.381 1.00 83.81 105 GLN A N 1
ATOM 875 C CA . GLN A 1 105 ? -1.705 8.760 -17.109 1.00 83.81 105 GLN A CA 1
ATOM 876 C C . GLN A 1 105 ? -0.303 9.276 -16.776 1.00 83.81 105 GLN A C 1
ATOM 878 O O . GLN A 1 105 ? 0.716 8.622 -17.002 1.00 83.81 105 GLN A O 1
ATOM 883 N N . THR A 1 106 ? -0.247 10.473 -16.196 1.00 86.31 106 THR A N 1
ATOM 884 C CA . THR A 1 106 ? 1.008 11.097 -15.776 1.00 86.31 106 THR A CA 1
ATOM 885 C C . THR A 1 106 ? 0.897 11.666 -14.370 1.00 86.31 106 THR A C 1
ATOM 887 O O . THR A 1 106 ? -0.174 12.065 -13.911 1.00 86.31 106 THR A O 1
ATOM 890 N N . VAL A 1 107 ? 2.026 11.711 -13.668 1.00 85.00 107 VAL A N 1
ATOM 891 C CA . VAL A 1 107 ? 2.135 12.270 -12.323 1.00 85.00 107 VAL A CA 1
ATOM 892 C C . VAL A 1 107 ? 3.249 13.309 -12.280 1.00 85.00 107 VAL A C 1
ATOM 894 O O . VAL A 1 107 ? 4.347 13.104 -12.797 1.00 85.00 107 VAL A O 1
ATOM 897 N N . LYS A 1 108 ? 2.972 14.450 -11.641 1.00 86.88 108 LYS A N 1
ATOM 898 C CA . LYS A 1 108 ? 3.983 15.485 -11.401 1.00 86.88 108 LYS A CA 1
ATOM 899 C C . LYS A 1 108 ? 4.884 15.047 -10.255 1.00 86.88 108 LYS A C 1
ATOM 901 O O . LYS A 1 108 ? 4.410 14.820 -9.140 1.00 86.88 108 LYS A O 1
ATOM 906 N N . ARG A 1 109 ? 6.186 14.957 -10.508 1.00 84.19 109 ARG A N 1
ATOM 907 C CA . ARG A 1 109 ? 7.190 14.592 -9.508 1.00 84.19 109 ARG A CA 1
ATOM 908 C C . ARG A 1 109 ? 8.269 15.655 -9.417 1.00 84.19 109 ARG A C 1
ATOM 910 O O . ARG A 1 109 ? 8.723 16.191 -10.421 1.00 84.19 109 ARG A O 1
ATOM 917 N N . LYS A 1 110 ? 8.703 15.927 -8.186 1.00 83.12 110 LYS A N 1
ATOM 918 C CA . LYS A 1 110 ? 9.913 16.708 -7.935 1.00 83.12 110 LYS A CA 1
ATOM 919 C C . LYS A 1 110 ? 11.120 15.798 -8.116 1.00 83.12 110 LYS A C 1
ATOM 921 O O . LYS A 1 110 ? 11.255 14.798 -7.407 1.00 83.12 110 LYS A O 1
ATOM 926 N N . VAL A 1 111 ? 11.967 16.140 -9.074 1.00 81.44 111 VAL A N 1
ATOM 927 C CA . VAL A 1 111 ? 13.232 15.464 -9.363 1.00 81.44 111 VAL A CA 1
ATOM 928 C C . VAL A 1 111 ? 14.350 16.462 -9.099 1.00 81.44 111 VAL A C 1
ATOM 930 O O . VAL A 1 111 ? 14.210 17.650 -9.385 1.00 81.44 111 VAL A O 1
ATOM 933 N N . LYS A 1 112 ? 15.436 16.000 -8.481 1.00 80.69 112 LYS A N 1
ATOM 934 C CA . LYS A 1 112 ? 16.611 16.829 -8.230 1.00 80.69 112 LYS A CA 1
ATOM 935 C C . LYS A 1 112 ? 17.610 16.591 -9.352 1.00 80.69 112 LYS A C 1
ATOM 937 O O . LYS A 1 112 ? 18.195 15.515 -9.424 1.00 80.69 112 LYS A O 1
ATOM 942 N N . GLU A 1 113 ? 17.807 17.590 -10.197 1.00 78.88 113 GLU A N 1
ATOM 943 C CA . GLU A 1 113 ? 18.698 17.525 -11.354 1.00 78.88 113 GLU A CA 1
ATOM 944 C C . GLU A 1 113 ? 19.678 18.699 -11.281 1.00 78.88 113 GLU A C 1
ATOM 946 O O . GLU A 1 113 ? 19.275 19.840 -11.050 1.00 78.88 113 GLU A O 1
ATOM 951 N N . GLY A 1 114 ? 20.983 18.415 -11.339 1.00 78.69 114 GLY A N 1
ATOM 952 C CA . GLY A 1 114 ? 22.022 19.442 -11.168 1.00 78.69 114 GLY A CA 1
ATOM 953 C C . GLY A 1 114 ? 21.991 20.170 -9.814 1.00 78.69 114 GLY A C 1
ATOM 954 O O . GLY A 1 114 ? 22.446 21.302 -9.711 1.00 78.69 114 GLY A O 1
ATOM 955 N N . GLY A 1 115 ? 21.419 19.558 -8.770 1.00 81.00 115 GLY A N 1
ATOM 956 C CA . GLY A 1 115 ? 21.269 20.182 -7.449 1.00 81.00 115 GLY A CA 1
ATOM 957 C C . GLY A 1 115 ? 19.982 20.994 -7.260 1.00 81.00 115 GLY A C 1
ATOM 958 O O . GLY A 1 115 ? 19.646 21.316 -6.120 1.00 81.00 115 GLY A O 1
ATOM 959 N N . VAL A 1 116 ? 19.225 21.242 -8.332 1.00 85.19 116 VAL A N 1
ATOM 960 C CA . VAL A 1 116 ? 17.990 22.036 -8.331 1.00 85.19 116 VAL A CA 1
ATOM 961 C C . VAL A 1 116 ? 16.769 21.120 -8.377 1.00 85.19 116 VAL A C 1
ATOM 963 O O . VAL A 1 116 ? 16.746 20.118 -9.089 1.00 85.19 116 VAL A O 1
ATOM 966 N N . TRP A 1 117 ? 15.738 21.458 -7.603 1.00 83.69 117 TRP A N 1
ATOM 967 C CA . TRP A 1 117 ? 14.457 20.758 -7.650 1.00 83.69 117 TRP A CA 1
ATOM 968 C C . TRP A 1 117 ? 13.633 21.239 -8.839 1.00 83.69 117 TRP A C 1
ATOM 970 O O . TRP A 1 117 ? 13.235 22.401 -8.889 1.00 83.69 117 TRP A O 1
ATOM 980 N N . GLN A 1 118 ? 13.332 20.331 -9.758 1.00 82.81 118 GLN A N 1
ATOM 981 C CA . GLN A 1 118 ? 12.488 20.587 -10.917 1.00 82.81 118 GLN A CA 1
ATOM 982 C C . GLN A 1 118 ? 11.227 19.723 -10.857 1.00 82.81 118 GLN A C 1
ATOM 984 O O . GLN A 1 118 ? 11.248 18.597 -10.358 1.00 82.81 118 GLN A O 1
ATOM 989 N N . ASN A 1 119 ? 10.110 20.261 -11.347 1.00 85.69 119 ASN A N 1
ATOM 990 C CA . ASN A 1 119 ? 8.876 19.497 -11.505 1.00 85.69 119 ASN A CA 1
ATOM 991 C C . ASN A 1 119 ? 8.885 18.849 -12.888 1.00 85.69 119 ASN A C 1
ATOM 993 O O . ASN A 1 119 ? 8.798 19.554 -13.890 1.00 85.69 119 ASN A O 1
ATOM 997 N N . LYS A 1 120 ? 8.947 17.521 -12.931 1.00 85.44 120 LYS A N 1
ATOM 998 C CA . LYS A 1 120 ? 8.873 16.736 -14.161 1.00 85.44 120 LYS A CA 1
ATOM 999 C C . LYS A 1 120 ? 7.569 15.945 -14.189 1.00 85.44 120 LYS A C 1
ATOM 1001 O O . LYS A 1 120 ? 7.090 15.472 -13.155 1.00 85.44 120 LYS A O 1
ATOM 1006 N N . THR A 1 121 ? 6.967 15.863 -15.367 1.00 86.19 121 THR A N 1
ATOM 1007 C CA . THR A 1 121 ? 5.774 15.051 -15.608 1.00 86.19 121 THR A CA 1
ATOM 1008 C C . THR A 1 121 ? 6.243 13.682 -16.069 1.00 86.19 121 THR A C 1
ATOM 1010 O O . THR A 1 121 ? 6.837 13.582 -17.136 1.00 86.19 121 THR A O 1
ATOM 1013 N N . GLU A 1 122 ? 5.998 12.655 -15.259 1.00 86.75 122 GLU A N 1
ATOM 1014 C CA . GLU A 1 122 ? 6.420 11.282 -15.550 1.00 86.75 122 GLU A CA 1
ATOM 1015 C C . GLU A 1 122 ? 5.198 10.396 -15.810 1.00 86.75 122 GLU A C 1
ATOM 1017 O O . GLU A 1 122 ? 4.172 10.568 -15.139 1.00 86.75 122 GLU A O 1
ATOM 1022 N N . PRO A 1 123 ? 5.275 9.442 -16.752 1.00 88.12 123 PRO A N 1
ATOM 1023 C CA . PRO A 1 123 ? 4.205 8.480 -16.967 1.00 88.12 123 PRO A CA 1
ATOM 1024 C C . PRO A 1 123 ? 4.038 7.596 -15.728 1.00 88.12 123 PRO A C 1
ATOM 1026 O O . PRO A 1 123 ? 5.017 7.191 -15.098 1.00 88.12 123 PRO A O 1
ATOM 1029 N N . VAL A 1 124 ? 2.789 7.301 -15.369 1.00 89.62 124 VAL A N 1
ATOM 1030 C CA . VAL A 1 124 ? 2.439 6.414 -14.254 1.00 89.62 124 VAL A CA 1
ATOM 1031 C C . VAL A 1 124 ? 1.468 5.339 -14.739 1.00 89.62 124 VAL A C 1
ATOM 1033 O O . VAL A 1 124 ? 0.503 5.666 -15.424 1.00 89.62 124 VAL A O 1
ATOM 1036 N N . PRO A 1 125 ? 1.682 4.058 -14.405 1.00 90.00 125 PRO A N 1
ATOM 1037 C CA . PRO A 1 125 ? 0.736 3.013 -14.770 1.00 90.00 125 PRO A CA 1
ATOM 1038 C C . PRO A 1 125 ? -0.618 3.224 -14.104 1.00 90.00 125 PRO A C 1
ATOM 1040 O O . PRO A 1 125 ? -0.671 3.557 -12.918 1.00 90.00 125 PRO A O 1
ATOM 1043 N N . ASP A 1 126 ? -1.692 2.907 -14.822 1.00 88.81 126 ASP A N 1
ATOM 1044 C CA . ASP A 1 126 ? -3.058 3.043 -14.304 1.00 88.81 126 ASP A CA 1
ATOM 1045 C C . ASP A 1 126 ? -3.251 2.228 -13.022 1.00 88.81 126 ASP A C 1
ATOM 1047 O O . ASP A 1 126 ? -3.774 2.734 -12.035 1.00 88.81 126 ASP A O 1
ATOM 1051 N N . ALA A 1 127 ? -2.700 1.010 -12.990 1.00 86.81 127 ALA A N 1
ATOM 1052 C CA . ALA A 1 127 ? -2.723 0.157 -11.807 1.00 86.81 127 ALA A CA 1
ATOM 1053 C C . ALA A 1 127 ? -2.051 0.808 -10.585 1.00 86.81 127 ALA A C 1
ATOM 1055 O O . ALA A 1 127 ? -2.523 0.640 -9.466 1.00 86.81 127 ALA A O 1
ATOM 1056 N N . VAL A 1 128 ? -0.965 1.565 -10.783 1.00 88.31 128 VAL A N 1
ATOM 1057 C CA . VAL A 1 128 ? -0.247 2.251 -9.694 1.00 88.31 128 VAL A CA 1
ATOM 1058 C C . VAL A 1 128 ? -1.014 3.488 -9.237 1.00 88.31 128 VAL A C 1
ATOM 1060 O O . VAL A 1 128 ? -1.064 3.782 -8.043 1.00 88.31 128 VAL A O 1
ATOM 1063 N N . ALA A 1 129 ? -1.606 4.230 -10.169 1.00 88.00 129 ALA A N 1
ATOM 1064 C CA . ALA A 1 129 ? -2.416 5.394 -9.847 1.00 88.00 129 ALA A CA 1
ATOM 1065 C C . ALA A 1 129 ? -3.686 5.005 -9.076 1.00 88.00 129 ALA A C 1
ATOM 1067 O O . ALA A 1 129 ? -3.976 5.604 -8.040 1.00 88.00 129 ALA A O 1
ATOM 1068 N N . ASP A 1 130 ? -4.393 3.972 -9.533 1.00 87.00 130 ASP A N 1
ATOM 1069 C CA . ASP A 1 130 ? -5.594 3.457 -8.877 1.00 87.00 130 ASP A CA 1
ATOM 1070 C C . ASP A 1 130 ? -5.274 2.818 -7.521 1.00 87.00 130 ASP A C 1
ATOM 1072 O O . ASP A 1 130 ? -5.955 3.076 -6.525 1.00 87.00 130 ASP A O 1
ATOM 1076 N N . TYR A 1 131 ? -4.158 2.087 -7.428 1.00 85.62 131 TYR A N 1
ATOM 1077 C CA . TYR A 1 131 ? -3.641 1.607 -6.149 1.00 85.62 131 TYR A CA 1
ATOM 1078 C C . TYR A 1 131 ? -3.409 2.760 -5.179 1.00 85.62 131 TYR A C 1
ATOM 1080 O O . TYR A 1 131 ? -3.953 2.743 -4.091 1.00 85.62 131 TYR A O 1
ATOM 1088 N N . ASN A 1 132 ? -2.686 3.810 -5.565 1.00 85.62 132 ASN A N 1
ATOM 1089 C CA . ASN A 1 132 ? -2.441 4.945 -4.668 1.00 85.62 132 ASN A CA 1
ATOM 1090 C C . ASN A 1 132 ? -3.711 5.728 -4.303 1.00 85.62 132 ASN A C 1
ATOM 1092 O O . ASN A 1 132 ? -3.750 6.364 -3.255 1.00 85.62 132 ASN A O 1
ATOM 1096 N N . ARG A 1 133 ? -4.736 5.719 -5.161 1.00 82.62 133 ARG A N 1
ATOM 1097 C CA . ARG A 1 133 ? -6.034 6.342 -4.875 1.00 82.62 133 ARG A CA 1
ATOM 1098 C C . ARG A 1 133 ? -6.842 5.536 -3.858 1.00 82.62 133 ARG A C 1
ATOM 1100 O O . ARG A 1 133 ? -7.575 6.122 -3.066 1.00 82.62 133 ARG A O 1
ATOM 1107 N N . SER A 1 134 ? -6.751 4.213 -3.934 1.00 76.69 134 SER A N 1
ATOM 1108 C CA . SER A 1 134 ? -7.511 3.271 -3.105 1.00 76.69 134 SER A CA 1
ATOM 1109 C C . SER A 1 134 ? -6.773 2.865 -1.821 1.00 76.69 134 SER A C 1
ATOM 1111 O O . SER A 1 134 ? -7.400 2.527 -0.817 1.00 76.69 134 SER A O 1
ATOM 1113 N N . MET A 1 135 ? -5.445 2.940 -1.826 1.00 67.69 135 MET A N 1
ATOM 1114 C CA . MET A 1 135 ? -4.571 2.696 -0.684 1.00 67.69 135 MET A CA 1
ATOM 1115 C C . MET A 1 135 ? -4.568 3.883 0.267 1.00 67.69 135 MET A C 1
ATOM 1117 O O . MET A 1 135 ? -4.627 5.040 -0.136 1.00 67.69 135 MET A O 1
ATOM 1121 N N . GLY A 1 136 ? -4.503 3.578 1.558 1.00 61.94 136 GLY A N 1
ATOM 1122 C CA . GLY A 1 136 ? -4.601 4.553 2.643 1.00 61.94 136 GLY A CA 1
ATOM 1123 C C . GLY A 1 136 ? -5.764 4.280 3.595 1.00 61.94 136 GLY A C 1
ATOM 1124 O O . GLY A 1 136 ? -5.769 4.807 4.701 1.00 61.94 136 GLY A O 1
ATOM 1125 N N . GLY A 1 137 ? -6.716 3.411 3.231 1.00 65.62 137 GLY A N 1
ATOM 1126 C CA . GLY A 1 137 ? -7.737 2.933 4.173 1.00 65.62 137 GLY A CA 1
ATOM 1127 C C . GLY A 1 137 ? -7.130 2.147 5.343 1.00 65.62 137 GLY A C 1
ATOM 1128 O O . GLY A 1 137 ? -7.491 2.378 6.495 1.00 65.62 137 GLY A O 1
ATOM 1129 N N . VAL A 1 138 ? -6.163 1.272 5.043 1.00 65.00 138 VAL A N 1
ATOM 1130 C CA . VAL A 1 138 ? -5.423 0.498 6.052 1.00 65.00 138 VAL A CA 1
ATOM 1131 C C . VAL A 1 138 ? -4.511 1.412 6.867 1.00 65.00 138 VAL A C 1
ATOM 1133 O O . VAL A 1 138 ? -4.634 1.427 8.081 1.00 65.00 138 VAL A O 1
ATOM 1136 N N . ASP A 1 139 ? -3.707 2.266 6.223 1.00 70.12 139 ASP A N 1
ATOM 1137 C CA . ASP A 1 139 ? -2.800 3.184 6.933 1.00 70.12 139 ASP A CA 1
ATOM 1138 C C . ASP A 1 139 ? -3.547 4.174 7.842 1.00 70.12 139 ASP A C 1
ATOM 1140 O O . ASP A 1 139 ? -3.079 4.507 8.930 1.00 70.12 139 ASP A O 1
ATOM 1144 N N . LEU A 1 140 ? -4.732 4.639 7.428 1.00 66.88 140 LEU A N 1
ATOM 1145 C CA . LEU A 1 140 ? -5.585 5.481 8.265 1.00 66.88 140 LEU A CA 1
ATOM 1146 C C . LEU A 1 140 ? -6.133 4.699 9.462 1.00 66.88 140 LEU A C 1
ATOM 1148 O O . LEU A 1 140 ? -6.165 5.234 10.567 1.00 66.88 140 LEU A O 1
ATOM 1152 N N . SER A 1 141 ? -6.557 3.449 9.259 1.00 71.75 141 SER A N 1
ATOM 1153 C CA . SER A 1 141 ? -6.980 2.570 10.352 1.00 71.75 141 SER A CA 1
ATOM 1154 C C . SER A 1 141 ? -5.828 2.308 11.324 1.00 71.75 141 SER A C 1
ATOM 1156 O O . SER A 1 141 ? -5.999 2.488 12.526 1.00 71.75 141 SER A O 1
ATOM 1158 N N . ASP A 1 142 ? -4.644 1.976 10.817 1.00 71.62 142 ASP A N 1
ATOM 1159 C CA . ASP A 1 142 ? -3.443 1.714 11.611 1.00 71.62 142 ASP A CA 1
ATOM 1160 C C . ASP A 1 142 ? -2.999 2.959 12.384 1.00 71.62 142 ASP A C 1
ATOM 1162 O O . ASP A 1 142 ? -2.650 2.865 13.561 1.00 71.62 142 ASP A O 1
ATOM 1166 N N . ALA A 1 143 ? -3.108 4.148 11.783 1.00 73.00 143 ALA A N 1
ATOM 1167 C CA . ALA A 1 143 ? -2.895 5.409 12.484 1.00 73.00 143 ALA A CA 1
ATOM 1168 C C . ALA A 1 143 ? -3.926 5.617 13.610 1.00 73.00 143 ALA A C 1
ATOM 1170 O O . ALA A 1 143 ? -3.550 5.965 14.728 1.00 73.00 143 ALA A O 1
ATOM 1171 N N . LEU A 1 144 ? -5.219 5.371 13.354 1.00 69.44 144 LEU A N 1
ATOM 1172 C CA . LEU A 1 144 ? -6.290 5.484 14.358 1.00 69.44 144 LEU A CA 1
ATOM 1173 C C . LEU A 1 144 ? -6.150 4.467 15.501 1.00 69.44 144 LEU A C 1
ATOM 1175 O O . LEU A 1 144 ? -6.569 4.770 16.620 1.00 69.44 144 LEU A O 1
ATOM 1179 N N . ILE A 1 145 ? -5.579 3.291 15.233 1.00 71.94 145 ILE A N 1
ATOM 1180 C CA . ILE A 1 145 ? -5.190 2.306 16.249 1.00 71.94 145 ILE A CA 1
ATOM 1181 C C . ILE A 1 145 ? -3.988 2.845 17.033 1.00 71.94 145 ILE A C 1
ATOM 1183 O O . ILE A 1 145 ? -4.043 2.925 18.258 1.00 71.94 145 ILE A O 1
ATOM 1187 N N . GLY A 1 146 ? -2.940 3.301 16.346 1.00 68.00 146 GLY A N 1
ATOM 1188 C CA . GLY A 1 146 ? -1.709 3.810 16.954 1.00 68.00 146 GLY A CA 1
ATOM 1189 C C . GLY A 1 146 ? -1.903 5.009 17.889 1.00 68.00 146 GLY A C 1
ATOM 1190 O O . GLY A 1 146 ? -1.225 5.087 18.909 1.00 68.00 146 GLY A O 1
ATOM 1191 N N . TYR A 1 147 ? -2.854 5.910 17.612 1.00 65.31 147 TYR A N 1
ATOM 1192 C CA . TYR A 1 147 ? -3.133 7.066 18.483 1.00 65.31 147 TYR A CA 1
ATOM 1193 C C . TYR A 1 147 ? -3.605 6.689 19.891 1.00 65.31 147 TYR A C 1
ATOM 1195 O O . TYR A 1 147 ? -3.432 7.477 20.821 1.00 65.31 147 TYR A O 1
ATOM 1203 N N . TYR A 1 148 ? -4.227 5.520 20.043 1.00 60.81 148 TYR A N 1
ATOM 1204 C CA . TYR A 1 148 ? -4.893 5.133 21.285 1.00 60.81 148 TYR A CA 1
ATOM 1205 C C . TYR A 1 148 ? -4.516 3.746 21.794 1.00 60.81 148 TYR A C 1
ATOM 1207 O O . TYR A 1 148 ? -5.042 3.328 22.828 1.00 60.81 148 TYR A O 1
ATOM 1215 N N . SER A 1 149 ? -3.643 3.032 21.085 1.00 59.50 149 SER A N 1
ATOM 1216 C CA . SER A 1 149 ? -3.170 1.734 21.535 1.00 59.50 149 SER A CA 1
ATOM 1217 C C . SER A 1 149 ? -2.227 1.931 22.716 1.00 59.50 149 SER A C 1
ATOM 1219 O O . SER A 1 149 ? -1.180 2.576 22.630 1.00 59.50 149 SER A O 1
ATOM 1221 N N . VAL A 1 150 ? -2.616 1.370 23.852 1.00 56.28 150 VAL A N 1
ATOM 1222 C CA . VAL A 1 150 ? -1.706 1.115 24.962 1.00 56.28 150 VAL A CA 1
ATOM 1223 C C . VAL A 1 150 ? -0.977 -0.173 24.590 1.00 56.28 150 VAL A C 1
ATOM 1225 O O . VAL A 1 150 ? -1.635 -1.146 24.243 1.00 56.28 150 VAL A O 1
ATOM 1228 N N . HIS A 1 151 ? 0.360 -0.169 24.582 1.00 54.50 151 HIS A N 1
ATOM 1229 C CA . HIS A 1 151 ? 1.200 -1.279 24.109 1.00 54.50 151 HIS A CA 1
ATOM 1230 C C . HIS A 1 151 ? 0.882 -2.595 24.842 1.00 54.50 151 HIS A C 1
ATOM 1232 O O . HIS A 1 151 ? 1.505 -2.944 25.845 1.00 54.50 151 HIS A O 1
ATOM 1238 N N . HIS A 1 152 ? -0.100 -3.335 24.342 1.00 51.81 152 HIS A N 1
ATOM 1239 C CA . HIS A 1 152 ? -0.506 -4.622 24.867 1.00 51.81 152 HIS A CA 1
ATOM 1240 C C . HIS A 1 152 ? -0.008 -5.696 23.903 1.00 51.81 152 HIS A C 1
ATOM 1242 O O . HIS A 1 152 ? -0.522 -5.853 22.800 1.00 51.81 152 HIS A O 1
ATOM 1248 N N . ASN A 1 153 ? 1.005 -6.450 24.330 1.00 51.28 153 ASN A N 1
ATOM 1249 C CA . ASN A 1 153 ? 1.687 -7.485 23.542 1.00 51.28 153 ASN A CA 1
ATOM 1250 C C . ASN A 1 153 ? 0.819 -8.718 23.197 1.00 51.28 153 ASN A C 1
ATOM 1252 O O . ASN A 1 153 ? 1.361 -9.768 22.857 1.00 51.28 153 ASN A O 1
ATOM 1256 N N . THR A 1 154 ? -0.510 -8.651 23.308 1.00 59.25 154 THR A N 1
ATOM 1257 C CA . THR A 1 154 ? -1.391 -9.792 23.036 1.00 59.25 154 THR A CA 1
ATOM 1258 C C . THR A 1 154 ? -2.414 -9.465 21.953 1.00 59.25 154 THR A C 1
ATOM 1260 O O . THR A 1 154 ? -3.106 -8.449 21.991 1.00 59.25 154 THR A O 1
ATOM 1263 N N . PHE A 1 155 ? -2.530 -10.379 20.983 1.00 63.44 155 PHE A N 1
ATOM 1264 C CA . PHE A 1 155 ? -3.415 -10.284 19.815 1.00 63.44 155 PHE A CA 1
ATOM 1265 C C . PHE A 1 155 ? -4.862 -9.891 20.156 1.00 63.44 155 PHE A C 1
ATOM 1267 O O . PHE A 1 155 ? -5.513 -9.215 19.366 1.00 63.44 155 PHE A O 1
ATOM 1274 N N . LEU A 1 156 ? -5.358 -10.275 21.337 1.00 65.50 156 LEU A N 1
ATOM 1275 C CA . LEU A 1 156 ? -6.718 -9.972 21.791 1.00 65.50 156 LEU A CA 1
ATOM 1276 C C . LEU A 1 156 ? -6.997 -8.466 21.894 1.00 65.50 156 LEU A C 1
ATOM 1278 O O . LEU A 1 156 ? -8.047 -8.019 21.441 1.00 65.50 156 LEU A O 1
ATOM 1282 N N . PHE A 1 157 ? -6.069 -7.672 22.436 1.00 67.69 157 PHE A N 1
ATOM 1283 C CA . PHE A 1 157 ? -6.281 -6.225 22.559 1.00 67.69 157 PHE A CA 1
ATOM 1284 C C . PHE A 1 157 ? -6.225 -5.525 21.202 1.00 67.69 157 PHE A C 1
ATOM 1286 O O . PHE A 1 157 ? -7.002 -4.607 20.960 1.00 67.69 157 PHE A O 1
ATOM 1293 N N . HIS A 1 158 ? -5.401 -6.025 20.278 1.00 74.94 158 HIS A N 1
ATOM 1294 C CA . HIS A 1 158 ? -5.364 -5.520 18.907 1.00 74.94 158 HIS A CA 1
ATOM 1295 C C . HIS A 1 158 ? -6.700 -5.737 18.176 1.00 74.94 158 HIS A C 1
ATOM 1297 O O . HIS A 1 158 ? -7.190 -4.830 17.507 1.00 74.94 158 HIS A O 1
ATOM 1303 N N . PHE A 1 159 ? -7.348 -6.895 18.361 1.00 77.31 159 PHE A N 1
ATOM 1304 C CA . PHE A 1 159 ? -8.695 -7.131 17.824 1.00 77.31 159 PHE A CA 1
ATOM 1305 C C . PHE A 1 159 ? -9.735 -6.158 18.390 1.00 77.31 159 PHE A C 1
ATOM 1307 O O . PHE A 1 159 ? -10.583 -5.669 17.640 1.00 77.31 159 PHE A O 1
ATOM 1314 N N . VAL A 1 160 ? -9.668 -5.855 19.690 1.00 80.75 160 VAL A N 1
ATOM 1315 C CA . VAL A 1 160 ? -10.559 -4.868 20.319 1.00 80.75 160 VAL A CA 1
ATOM 1316 C C . VAL A 1 160 ? -10.307 -3.473 19.745 1.00 80.75 160 VAL A C 1
ATOM 1318 O O . VAL A 1 160 ? -11.264 -2.790 19.384 1.00 80.75 160 VAL A O 1
ATOM 1321 N N . ASP A 1 161 ? -9.046 -3.067 19.580 1.00 78.06 161 ASP A N 1
ATOM 1322 C CA . ASP A 1 161 ? -8.698 -1.781 18.971 1.00 78.06 161 ASP A CA 1
ATOM 1323 C C . ASP A 1 161 ? -9.224 -1.665 17.530 1.00 78.06 161 ASP A C 1
ATOM 1325 O O . ASP A 1 161 ? -9.848 -0.655 17.189 1.00 78.06 161 ASP A O 1
ATOM 1329 N N . ILE A 1 162 ? -9.071 -2.713 16.711 1.00 83.25 162 ILE A N 1
ATOM 1330 C CA . ILE A 1 162 ? -9.638 -2.775 15.353 1.00 83.25 162 ILE A CA 1
ATOM 1331 C C . ILE A 1 162 ? -11.167 -2.633 15.397 1.00 83.25 162 ILE A C 1
ATOM 1333 O O . ILE A 1 162 ? -11.738 -1.840 14.646 1.00 83.25 162 ILE A O 1
ATOM 1337 N N . ALA A 1 163 ? -11.852 -3.360 16.284 1.00 84.50 163 ALA A N 1
ATOM 1338 C CA . ALA A 1 163 ? -13.309 -3.295 16.409 1.00 84.50 163 ALA A CA 1
ATOM 1339 C C . ALA A 1 163 ? -13.797 -1.892 16.824 1.00 84.50 163 ALA A C 1
ATOM 1341 O O . ALA A 1 163 ? -14.784 -1.378 16.284 1.00 84.50 163 ALA A O 1
ATOM 1342 N N . VAL A 1 164 ? -13.082 -1.230 17.736 1.00 85.56 164 VAL A N 1
ATOM 1343 C CA . VAL A 1 164 ? -13.386 0.142 18.166 1.00 85.56 164 VAL A CA 1
ATOM 1344 C C . VAL A 1 164 ? -13.172 1.140 17.023 1.00 85.56 164 VAL A C 1
ATOM 1346 O O . VAL A 1 164 ? -14.007 2.020 16.819 1.00 85.56 164 VAL A O 1
ATOM 1349 N N . VAL A 1 165 ? -12.104 1.005 16.235 1.00 86.38 165 VAL A N 1
ATOM 1350 C CA . VAL A 1 165 ? -11.872 1.865 15.061 1.00 86.38 165 VAL A CA 1
ATOM 1351 C C . VAL A 1 165 ? -12.938 1.637 13.987 1.00 86.38 165 VAL A C 1
ATOM 1353 O O . VAL A 1 165 ? -13.509 2.606 13.483 1.00 86.38 165 VAL A O 1
ATOM 1356 N N . ASN A 1 166 ? -13.295 0.385 13.701 1.00 88.75 166 ASN A N 1
ATOM 1357 C CA . ASN A 1 166 ? -14.336 0.054 12.727 1.00 88.75 166 ASN A CA 1
ATOM 1358 C C . ASN A 1 166 ? -15.712 0.602 13.135 1.00 88.75 166 ASN A C 1
ATOM 1360 O O . ASN A 1 166 ? -16.408 1.192 12.308 1.00 88.75 166 ASN A O 1
ATOM 1364 N N . SER A 1 167 ? -16.096 0.482 14.411 1.00 87.81 167 SER A N 1
ATOM 1365 C CA . SER A 1 167 ? -17.357 1.057 14.907 1.00 87.81 167 SER A CA 1
ATOM 1366 C C . SER A 1 167 ? -17.380 2.589 14.820 1.00 87.81 167 SER A C 1
ATOM 1368 O O . SER A 1 167 ? -18.406 3.174 14.470 1.00 87.81 167 SER A O 1
ATOM 1370 N N . PHE A 1 168 ? -16.241 3.253 15.041 1.00 87.31 168 PHE A N 1
ATOM 1371 C CA . PHE A 1 168 ? -16.104 4.696 14.847 1.00 87.31 168 PHE A CA 1
ATOM 1372 C C . PHE A 1 168 ? -16.238 5.121 13.376 1.00 87.31 168 PHE A C 1
ATOM 1374 O O . PHE A 1 168 ? -16.898 6.123 13.087 1.00 87.31 168 PHE A O 1
ATOM 1381 N N . LEU A 1 169 ? -15.644 4.374 12.440 1.00 87.12 169 LEU A N 1
ATOM 1382 C CA . LEU A 1 169 ? -15.783 4.634 11.003 1.00 87.12 169 LEU A CA 1
ATOM 1383 C C . LEU A 1 169 ? -17.240 4.480 10.548 1.00 87.12 169 LEU A C 1
ATOM 1385 O O . LEU A 1 169 ? -17.757 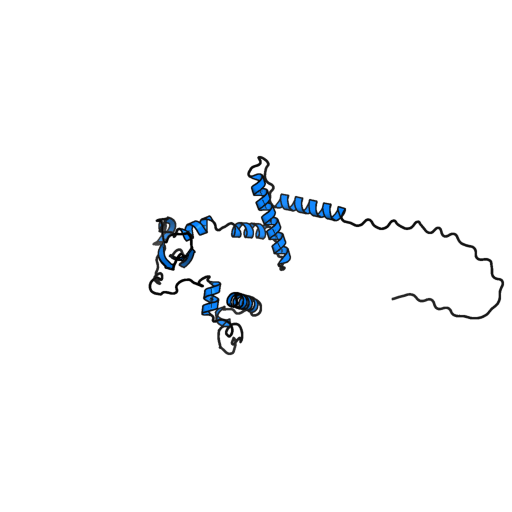5.363 9.866 1.00 87.12 169 LEU A O 1
ATOM 1389 N N . LEU A 1 170 ? -17.925 3.427 11.005 1.00 87.00 170 LEU A N 1
ATOM 1390 C CA . LEU A 1 170 ? -19.356 3.229 10.754 1.00 87.00 170 LEU A CA 1
ATOM 1391 C C . LEU A 1 170 ? -20.200 4.375 11.321 1.00 87.00 170 LEU A C 1
ATOM 1393 O O . LEU A 1 170 ? -21.064 4.908 10.629 1.00 87.00 170 LEU A O 1
ATOM 1397 N N . HIS A 1 171 ? -19.917 4.813 12.550 1.00 85.31 171 HIS A N 1
ATOM 1398 C CA . HIS A 1 171 ? -20.591 5.962 13.152 1.00 85.31 171 HIS A CA 1
ATOM 1399 C C . HIS A 1 171 ? -20.398 7.237 12.318 1.00 85.31 171 HIS A C 1
ATOM 1401 O O . HIS A 1 171 ? -21.347 7.982 12.083 1.00 85.31 171 HIS A O 1
ATOM 1407 N N . LYS A 1 172 ? -19.176 7.502 11.841 1.00 85.62 172 LYS A N 1
ATOM 1408 C CA . LYS A 1 172 ? -18.909 8.633 10.944 1.00 85.62 172 LYS A CA 1
ATOM 1409 C C . LYS A 1 172 ? -19.730 8.549 9.662 1.00 85.62 172 LYS A C 1
ATOM 1411 O O . LYS A 1 172 ? -20.281 9.567 9.261 1.00 85.62 172 LYS A O 1
ATOM 1416 N N . GLU A 1 173 ? -19.828 7.371 9.052 1.00 85.81 173 GLU A N 1
ATOM 1417 C CA . GLU A 1 173 ? -20.589 7.176 7.816 1.00 85.81 173 GLU A CA 1
ATOM 1418 C C . GLU A 1 173 ? -22.089 7.427 8.019 1.00 85.81 173 GLU A C 1
ATOM 1420 O O . GLU A 1 173 ? -22.699 8.175 7.259 1.00 85.81 173 GLU A O 1
ATOM 1425 N N . LEU A 1 174 ? -22.669 6.905 9.103 1.00 84.31 174 LEU A N 1
ATOM 1426 C CA . LEU A 1 174 ? -24.079 7.121 9.459 1.00 84.31 174 LEU A CA 1
ATOM 1427 C C . LEU A 1 174 ? -24.406 8.595 9.741 1.00 84.31 174 LEU A C 1
ATOM 1429 O O . LEU A 1 174 ? -25.525 9.053 9.504 1.00 84.31 174 LEU A O 1
ATOM 1433 N N . HIS A 1 175 ? -23.423 9.351 10.229 1.00 80.62 175 HIS A N 1
ATOM 1434 C CA . HIS A 1 175 ? -23.558 10.780 10.490 1.00 80.62 175 HIS A CA 1
ATOM 1435 C C . HIS A 1 175 ? -23.188 11.675 9.298 1.00 80.62 175 HIS A C 1
ATOM 1437 O O . HIS A 1 175 ? -23.408 12.877 9.386 1.00 80.62 175 HIS A O 1
ATOM 1443 N N . LYS A 1 176 ? -22.699 11.147 8.164 1.00 77.56 176 LYS A N 1
ATOM 1444 C CA . LYS A 1 176 ? -22.498 11.964 6.947 1.00 77.56 176 LYS A CA 1
ATOM 1445 C C . LYS A 1 176 ? -23.812 12.480 6.359 1.00 77.56 176 LYS A C 1
ATOM 1447 O O . LYS A 1 176 ? -23.832 13.566 5.791 1.00 77.56 176 LYS A O 1
ATOM 1452 N N . ASN A 1 177 ? -24.895 11.720 6.526 1.00 72.75 177 ASN A N 1
ATOM 1453 C CA . ASN A 1 177 ? -26.223 12.052 6.000 1.00 72.75 177 ASN A CA 1
ATOM 1454 C C . ASN A 1 177 ? -27.131 12.743 7.032 1.00 72.75 177 ASN A C 1
ATOM 1456 O O . ASN A 1 177 ? -28.266 13.083 6.713 1.00 72.75 177 ASN A O 1
ATOM 1460 N N . ASN A 1 178 ? -26.648 12.954 8.263 1.00 71.62 178 ASN A N 1
ATOM 1461 C CA . ASN A 1 178 ? -27.391 13.616 9.332 1.00 71.62 178 ASN A CA 1
ATOM 1462 C C . ASN A 1 178 ? -26.720 14.951 9.699 1.00 71.62 178 ASN A C 1
ATOM 1464 O O . ASN A 1 178 ? -25.503 14.998 9.844 1.00 71.62 178 ASN A O 1
ATOM 1468 N N . PRO A 1 179 ? -27.478 16.035 9.938 1.00 67.75 179 PRO A N 1
ATOM 1469 C CA . PRO A 1 179 ? -26.918 17.350 10.272 1.00 67.75 179 PRO A CA 1
ATOM 1470 C C . PRO A 1 179 ? -26.298 17.435 11.682 1.00 67.75 179 PRO A C 1
ATOM 1472 O O . PRO A 1 179 ? -25.842 18.499 12.103 1.00 67.75 179 PRO A O 1
ATOM 1475 N N . THR A 1 180 ? -26.284 16.343 12.449 1.00 70.75 180 THR A N 1
ATOM 1476 C CA . THR A 1 180 ? -25.720 16.312 13.801 1.00 70.75 180 THR A CA 1
ATOM 1477 C C . THR A 1 180 ? -24.206 16.128 13.767 1.00 70.75 180 THR A C 1
ATOM 1479 O O . THR A 1 180 ? -23.668 15.299 13.036 1.00 70.75 180 THR A O 1
ATOM 1482 N N . LYS A 1 181 ? -23.495 16.901 14.598 1.00 72.38 181 LYS A N 1
ATOM 1483 C CA . LYS A 1 181 ? -22.029 16.859 14.680 1.00 72.38 181 LYS A CA 1
ATOM 1484 C C . LYS A 1 181 ? -21.557 15.438 15.042 1.00 72.38 181 LYS A C 1
ATOM 1486 O O . LYS A 1 181 ? -21.920 14.961 16.120 1.00 72.38 181 LYS A O 1
ATOM 1491 N N . PRO A 1 182 ? -20.726 14.781 14.210 1.00 75.56 182 PRO A N 1
ATOM 1492 C CA . PRO A 1 182 ? -20.230 13.447 14.517 1.00 75.56 182 PRO A CA 1
ATOM 1493 C C . PRO A 1 182 ? -19.366 13.481 15.781 1.00 75.56 182 PRO A C 1
ATOM 1495 O O . PRO A 1 182 ? -18.615 14.435 16.020 1.00 75.56 182 PRO A O 1
ATOM 1498 N N . TYR A 1 183 ? -19.461 12.433 16.601 1.00 80.12 183 TYR A N 1
ATOM 1499 C CA . TYR A 1 183 ? -18.580 12.276 17.752 1.00 80.12 183 TYR A CA 1
ATOM 1500 C C . TYR A 1 183 ? -17.116 12.194 17.308 1.00 80.12 183 TYR A C 1
ATOM 1502 O O . TYR A 1 183 ? -16.793 11.697 16.229 1.00 80.12 183 TYR A O 1
ATOM 1510 N N . THR A 1 184 ? -16.218 12.683 18.162 1.00 83.31 184 THR A N 1
ATOM 1511 C CA . THR A 1 184 ? -14.790 12.376 18.057 1.00 83.31 184 THR A CA 1
ATOM 1512 C C . THR A 1 184 ? -14.541 10.959 18.569 1.00 83.31 184 THR A C 1
ATOM 1514 O O . THR A 1 184 ? -15.339 10.426 19.342 1.00 83.31 184 THR A O 1
ATOM 1517 N N . GLN A 1 185 ? -13.427 10.347 18.167 1.00 79.50 185 GLN A N 1
ATOM 1518 C CA . GLN A 1 185 ? -13.096 8.973 18.558 1.00 79.50 185 GLN A CA 1
ATOM 1519 C C . GLN A 1 185 ? -13.047 8.802 20.087 1.00 79.50 185 GLN A C 1
ATOM 1521 O O . GLN A 1 185 ? -13.606 7.842 20.607 1.00 79.50 185 GLN A O 1
ATOM 1526 N N . ASN A 1 186 ? -12.497 9.785 20.811 1.00 80.62 186 ASN A N 1
ATOM 1527 C CA . ASN A 1 186 ? -12.503 9.815 22.281 1.00 80.62 186 ASN A CA 1
ATOM 1528 C C . ASN A 1 186 ? -13.909 9.812 22.875 1.00 80.62 186 ASN A C 1
ATOM 1530 O O . ASN A 1 186 ? -14.208 8.986 23.727 1.00 80.62 186 ASN A O 1
ATOM 1534 N N . LYS A 1 187 ? -14.794 10.685 22.383 1.00 85.56 187 LYS A N 1
ATOM 1535 C CA . LYS A 1 187 ? -16.171 10.771 22.887 1.00 85.56 187 LYS A CA 1
ATOM 1536 C C . LYS A 1 187 ? -16.955 9.488 22.636 1.00 85.56 187 LYS A C 1
ATOM 1538 O O . LYS A 1 187 ? -17.768 9.091 23.464 1.00 85.56 187 LYS A O 1
ATOM 1543 N N . LEU A 1 188 ? -16.710 8.835 21.499 1.00 86.12 188 LEU A N 1
ATOM 1544 C CA . LEU A 1 188 ? -17.316 7.541 21.204 1.00 86.12 188 LEU A CA 1
ATOM 1545 C C . LEU A 1 188 ? -16.793 6.459 22.156 1.00 86.12 188 LEU A C 1
ATOM 1547 O O . LEU A 1 188 ? -17.595 5.704 22.695 1.00 86.12 188 LEU A O 1
ATOM 1551 N N . ARG A 1 189 ? -15.482 6.428 22.426 1.00 86.00 189 ARG A N 1
ATOM 1552 C CA . ARG A 1 189 ? -14.876 5.510 23.404 1.00 86.00 189 ARG A CA 1
ATOM 1553 C C . ARG A 1 189 ? -15.416 5.737 24.822 1.00 86.00 189 ARG A C 1
ATOM 1555 O O . ARG A 1 189 ? -15.803 4.774 25.468 1.00 86.00 189 ARG A O 1
ATOM 1562 N N . GLU A 1 190 ? -15.519 6.983 25.283 1.00 87.06 190 GLU A N 1
ATOM 1563 C CA . GLU A 1 190 ? -16.097 7.339 26.593 1.00 87.06 190 GLU A CA 1
ATOM 1564 C C . GLU A 1 190 ? -17.547 6.860 26.738 1.00 87.06 190 GLU A C 1
ATOM 1566 O O . GLU A 1 190 ? -17.925 6.272 27.756 1.00 87.06 190 GLU A O 1
ATOM 1571 N N . LYS A 1 191 ? -18.362 7.068 25.698 1.00 87.81 191 LYS A N 1
ATOM 1572 C CA . LYS A 1 191 ? -19.753 6.610 25.683 1.00 87.81 191 LYS A CA 1
ATOM 1573 C C . LYS A 1 191 ? -19.835 5.085 25.698 1.00 87.81 191 LYS A C 1
ATOM 1575 O O . LYS A 1 191 ? -20.592 4.527 26.482 1.00 87.81 191 LYS A O 1
ATOM 1580 N N . LEU A 1 192 ? -19.009 4.419 24.892 1.00 87.00 192 LEU A N 1
ATOM 1581 C CA . LEU A 1 192 ? -18.947 2.960 24.819 1.00 87.00 192 LEU A CA 1
ATOM 1582 C C . LEU A 1 192 ? -18.526 2.348 26.165 1.00 87.00 192 LEU A C 1
ATOM 1584 O O . LEU A 1 192 ? -19.160 1.407 26.627 1.00 87.00 192 LEU A O 1
ATOM 1588 N N . LEU A 1 193 ? -17.546 2.944 26.853 1.00 87.81 193 LEU A N 1
ATOM 1589 C CA . LEU A 1 193 ? -17.160 2.556 28.214 1.00 87.81 193 LEU A CA 1
ATOM 1590 C C . LEU A 1 193 ? -18.318 2.708 29.209 1.00 87.81 193 LEU A C 1
ATOM 1592 O O . LEU A 1 193 ? -18.562 1.812 30.015 1.00 87.81 193 LEU A O 1
ATOM 1596 N N . THR A 1 194 ? -19.047 3.821 29.138 1.00 89.00 194 THR A N 1
ATOM 1597 C CA . THR A 1 194 ? -20.174 4.099 30.042 1.00 89.00 194 THR A CA 1
ATOM 1598 C C . THR A 1 194 ? -21.289 3.063 29.881 1.00 89.00 194 THR A C 1
ATOM 1600 O O . THR A 1 194 ? -21.778 2.534 30.880 1.00 89.00 194 THR A O 1
ATOM 1603 N N . GLU A 1 195 ? -21.643 2.725 28.640 1.00 90.38 195 GLU A N 1
ATOM 1604 C CA . GLU A 1 195 ? -22.662 1.712 28.332 1.00 90.38 195 GLU A CA 1
ATOM 1605 C C . GLU 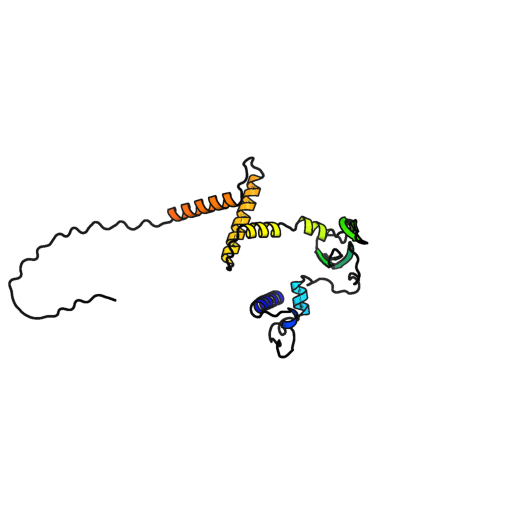A 1 195 ? -22.219 0.293 28.721 1.00 90.38 195 GLU A C 1
ATOM 1607 O O . GLU A 1 195 ? -23.004 -0.494 29.243 1.00 90.38 195 GLU A O 1
ATOM 1612 N N . MET A 1 196 ? -20.943 -0.054 28.531 1.00 87.12 196 MET A N 1
ATOM 1613 C CA . MET A 1 196 ? -20.438 -1.364 28.957 1.00 87.12 196 MET A CA 1
ATOM 1614 C C . MET A 1 196 ? -20.491 -1.527 30.482 1.00 87.12 196 MET A C 1
ATOM 1616 O O . MET A 1 196 ? -20.869 -2.586 30.982 1.00 87.12 196 MET A O 1
ATOM 1620 N N . VAL A 1 197 ? -20.151 -0.475 31.234 1.00 88.38 197 VAL A N 1
ATOM 1621 C CA . VAL A 1 197 ? -20.215 -0.485 32.703 1.00 88.38 197 VAL A CA 1
ATOM 1622 C C . VAL A 1 197 ? -21.662 -0.510 33.201 1.00 88.38 197 VAL A C 1
ATOM 1624 O O . VAL A 1 197 ? -21.954 -1.196 34.181 1.00 88.38 197 VAL A O 1
ATOM 1627 N N . SER A 1 198 ? -22.576 0.218 32.553 1.00 88.81 198 SER A N 1
ATOM 1628 C CA . SER A 1 198 ? -23.998 0.199 32.918 1.00 88.81 198 SER A CA 1
ATOM 1629 C C . SER A 1 198 ? -24.615 -1.183 32.677 1.00 88.81 198 SER A C 1
ATOM 1631 O O . SER A 1 198 ? -25.324 -1.684 33.549 1.00 88.81 198 SER A O 1
ATOM 1633 N N . PHE A 1 199 ? -24.273 -1.831 31.560 1.00 87.62 199 PHE A N 1
ATOM 1634 C CA . PHE A 1 199 ? -24.698 -3.191 31.236 1.00 87.62 199 PHE A CA 1
ATOM 1635 C C . PHE A 1 199 ? -24.176 -4.216 32.252 1.00 87.62 199 PHE A C 1
ATOM 1637 O O . PHE A 1 199 ? -24.944 -5.031 32.759 1.00 87.62 199 PHE A O 1
ATOM 1644 N N . ALA A 1 200 ? -22.894 -4.137 32.624 1.00 86.06 200 ALA A N 1
ATOM 1645 C CA . ALA A 1 200 ? -22.305 -5.045 33.609 1.00 86.06 200 ALA A CA 1
ATOM 1646 C C . ALA A 1 200 ? -23.021 -4.972 34.970 1.00 86.06 200 ALA A C 1
ATOM 1648 O O . ALA A 1 200 ? -23.355 -6.005 35.548 1.00 86.06 200 ALA A O 1
ATOM 1649 N N . LYS A 1 201 ? -23.347 -3.762 35.442 1.00 82.69 201 LYS A N 1
ATOM 1650 C CA . LYS A 1 201 ? -24.088 -3.551 36.700 1.00 82.69 201 LYS A CA 1
ATOM 1651 C C . LYS A 1 201 ? -25.511 -4.113 36.674 1.00 82.69 201 LYS A C 1
ATOM 1653 O O . LYS A 1 201 ? -26.035 -4.480 37.716 1.00 82.69 201 LYS A O 1
ATOM 1658 N N . GLN A 1 202 ? -26.143 -4.178 35.503 1.00 78.00 202 GLN A N 1
ATOM 1659 C CA . GLN A 1 202 ? -27.468 -4.789 35.346 1.00 78.00 202 GLN A CA 1
ATOM 1660 C C . GLN A 1 202 ? -27.408 -6.323 35.338 1.00 78.00 202 GLN A C 1
ATOM 1662 O O . GLN A 1 202 ? -28.413 -6.973 35.609 1.00 78.00 202 GLN A O 1
ATOM 1667 N N . SER A 1 203 ? -26.239 -6.896 35.036 1.00 68.06 203 SER A N 1
ATOM 1668 C CA . SER A 1 203 ? -26.023 -8.344 34.956 1.00 68.06 203 SER A CA 1
ATOM 1669 C C . SER A 1 203 ? -25.575 -9.000 36.269 1.00 68.06 203 SER A C 1
ATOM 1671 O O . SER A 1 203 ? -25.422 -10.220 36.305 1.00 68.06 203 SER A O 1
ATOM 1673 N N . GLU A 1 204 ? -25.368 -8.231 37.346 1.00 71.69 204 GLU A N 1
ATOM 1674 C CA . GLU A 1 204 ? -25.010 -8.800 38.649 1.00 71.69 204 GLU A CA 1
ATOM 1675 C C . GLU A 1 204 ? -26.180 -9.615 39.239 1.00 71.69 204 GLU A C 1
ATOM 1677 O O . GLU A 1 204 ? -27.282 -9.083 39.410 1.00 71.69 204 GLU A O 1
ATOM 1682 N N . PRO A 1 205 ? -25.967 -10.899 39.593 1.00 65.75 205 PRO A N 1
ATOM 1683 C CA . PRO A 1 205 ? -26.948 -11.671 40.345 1.00 65.75 205 PRO A CA 1
ATOM 1684 C C . PRO A 1 205 ? -27.201 -11.004 41.699 1.00 65.75 205 PRO A C 1
ATOM 1686 O O . PRO A 1 205 ? -26.253 -10.704 42.428 1.00 65.75 205 PRO A O 1
ATOM 1689 N N . GLN A 1 206 ? -28.469 -10.800 42.070 1.00 62.53 206 GLN A N 1
ATOM 1690 C CA . GLN A 1 206 ? -28.781 -10.312 43.413 1.00 62.53 206 GLN A CA 1
ATOM 1691 C C . GLN A 1 206 ? -28.226 -11.286 44.467 1.00 62.53 206 GLN A C 1
ATOM 1693 O O . GLN A 1 206 ? -28.410 -12.501 44.326 1.00 62.53 206 GLN A O 1
ATOM 1698 N N . PRO A 1 207 ? -27.568 -10.789 45.533 1.00 68.44 207 PRO A N 1
ATOM 1699 C CA . PRO A 1 207 ? -27.135 -11.648 46.622 1.00 68.44 207 PRO A CA 1
ATOM 1700 C C . PRO A 1 207 ? -28.362 -12.334 47.242 1.00 68.44 207 PRO A C 1
ATOM 1702 O O . PRO A 1 207 ? -29.406 -11.688 47.387 1.00 68.44 207 PRO A O 1
ATOM 1705 N N . PRO A 1 208 ? -28.267 -13.627 47.609 1.00 72.06 208 PRO A N 1
ATOM 1706 C CA . PRO A 1 208 ? -29.380 -14.336 48.223 1.00 72.06 208 PRO A CA 1
ATOM 1707 C C . PRO A 1 208 ? -29.862 -13.573 49.468 1.00 72.06 208 PRO A C 1
ATOM 1709 O O . PRO A 1 208 ? -29.033 -13.005 50.192 1.00 72.06 208 PRO A O 1
ATOM 1712 N N . PRO A 1 209 ? -31.184 -13.526 49.727 1.00 74.12 209 PRO A N 1
ATOM 1713 C CA . PRO A 1 209 ? -31.722 -12.824 50.882 1.00 74.12 209 PRO A CA 1
ATOM 1714 C C . PRO A 1 209 ? -31.040 -13.336 52.151 1.00 74.12 209 PRO A C 1
ATOM 1716 O O . PRO A 1 209 ? -30.961 -14.543 52.385 1.00 74.12 209 PRO A O 1
ATOM 1719 N N . ARG A 1 210 ? -30.507 -12.403 52.952 1.00 67.62 210 ARG A N 1
ATOM 1720 C CA . ARG A 1 210 ? -29.867 -12.733 54.230 1.00 67.62 210 ARG A CA 1
ATOM 1721 C C . ARG A 1 210 ? -30.860 -13.536 55.081 1.00 67.62 210 ARG A C 1
ATOM 1723 O O . ARG A 1 210 ? -31.993 -13.074 55.237 1.00 67.62 210 ARG A O 1
ATOM 1730 N N . PRO A 1 211 ? -30.466 -14.698 55.636 1.00 69.44 211 PRO A N 1
ATOM 1731 C CA . PRO A 1 211 ? -31.324 -15.405 56.573 1.00 69.44 211 PRO A CA 1
ATOM 1732 C C . PRO A 1 211 ? -31.633 -14.489 57.770 1.00 69.44 211 PRO A C 1
ATOM 1734 O O . PRO A 1 211 ? -30.777 -13.682 58.156 1.00 69.44 211 PRO A O 1
ATOM 1737 N N . PRO A 1 212 ? -32.852 -14.565 58.334 1.00 70.69 212 PRO A N 1
ATOM 1738 C CA . PRO A 1 212 ? -33.224 -13.757 59.485 1.00 70.69 212 PRO A CA 1
ATOM 1739 C C . PRO A 1 212 ? -32.254 -14.016 60.649 1.00 70.69 212 PRO A C 1
ATOM 1741 O O . PRO A 1 212 ? -31.743 -15.134 60.775 1.00 70.69 212 PRO A O 1
ATOM 1744 N N . PRO A 1 213 ? -31.980 -13.011 61.503 1.00 58.72 213 PRO A N 1
ATOM 1745 C CA . PRO A 1 213 ? -31.107 -13.195 62.655 1.00 58.72 213 PRO A CA 1
ATOM 1746 C C . PRO A 1 213 ? -31.634 -14.348 63.511 1.00 58.72 213 PRO A C 1
ATOM 1748 O O . PRO A 1 213 ? -32.786 -14.305 63.946 1.00 58.72 213 PRO A O 1
ATOM 1751 N N . CYS A 1 214 ? -30.803 -15.366 63.757 1.00 45.47 214 CYS A N 1
ATOM 1752 C CA . CYS A 1 214 ? -31.104 -16.380 64.759 1.00 45.47 214 CYS A CA 1
ATOM 1753 C C . CYS A 1 214 ? -31.322 -15.666 66.095 1.00 45.47 214 CYS A C 1
ATOM 1755 O O . CYS A 1 214 ? -30.378 -15.155 66.699 1.00 45.47 214 CYS A O 1
ATOM 1757 N N . GLN A 1 215 ? -32.572 -15.598 66.549 1.00 45.28 215 GLN A N 1
ATOM 1758 C CA . GLN A 1 215 ? -32.848 -15.260 67.932 1.00 45.28 215 GLN A CA 1
ATOM 1759 C C . GLN A 1 215 ? -32.305 -16.418 68.766 1.00 45.28 215 GLN A C 1
ATOM 1761 O O . GLN A 1 215 ? -32.800 -17.540 68.675 1.00 45.28 215 GLN A O 1
ATOM 1766 N N . ASN A 1 216 ? -31.261 -16.154 69.551 1.00 46.12 216 ASN A N 1
ATOM 1767 C CA . ASN A 1 216 ? -30.810 -17.067 70.591 1.00 46.12 216 ASN A CA 1
ATOM 1768 C C . ASN A 1 216 ? -31.910 -17.159 71.654 1.00 46.12 216 ASN A C 1
ATOM 1770 O O . ASN A 1 216 ? -31.858 -16.485 72.681 1.00 46.12 216 ASN A O 1
ATOM 1774 N N . THR A 1 217 ? -32.923 -17.987 71.422 1.00 45.44 217 THR A N 1
ATOM 1775 C CA . THR A 1 217 ? -33.736 -18.505 72.514 1.00 45.44 217 THR A CA 1
ATOM 1776 C C . THR A 1 217 ? -32.836 -19.474 73.269 1.00 45.44 217 THR A C 1
ATOM 1778 O O . THR A 1 217 ? -32.575 -20.580 72.799 1.00 45.44 217 THR A O 1
ATOM 1781 N N . MET A 1 218 ? -32.299 -19.044 74.415 1.00 41.47 218 MET A N 1
ATOM 1782 C CA . MET A 1 218 ? -31.699 -19.967 75.377 1.00 41.47 218 MET A CA 1
ATOM 1783 C C . MET A 1 218 ? -32.778 -20.974 75.776 1.00 41.47 218 MET A C 1
ATOM 1785 O O . MET A 1 218 ? -33.645 -20.685 76.599 1.00 41.47 218 MET A O 1
ATOM 1789 N N . VAL A 1 219 ? -32.745 -22.158 75.172 1.00 48.84 219 VAL A N 1
ATOM 1790 C CA . VAL A 1 219 ? -33.478 -23.306 75.691 1.00 48.84 219 VAL A CA 1
ATOM 1791 C C . VAL A 1 219 ? -32.722 -23.739 76.941 1.00 48.84 219 VAL A C 1
ATOM 1793 O O . VAL A 1 219 ? -31.671 -24.372 76.853 1.00 48.84 219 VAL A O 1
ATOM 1796 N N . MET A 1 220 ? -33.224 -23.333 78.107 1.00 41.94 220 MET A N 1
ATOM 1797 C CA . MET A 1 220 ? -32.781 -23.849 79.400 1.00 41.94 220 MET A CA 1
ATOM 1798 C C . MET A 1 220 ? -32.950 -25.371 79.383 1.00 41.94 220 MET A C 1
ATOM 1800 O O . MET A 1 220 ? -34.072 -25.878 79.408 1.00 41.94 220 MET A O 1
ATOM 1804 N N . MET A 1 221 ? -31.841 -26.106 79.296 1.00 39.25 221 MET A N 1
ATOM 1805 C CA . MET A 1 221 ? -31.865 -27.546 79.530 1.00 39.25 221 MET A CA 1
ATOM 1806 C C . MET A 1 221 ? -32.130 -27.801 81.017 1.00 39.25 221 MET A C 1
ATOM 1808 O O . MET A 1 221 ? -31.544 -27.116 81.857 1.00 39.25 221 MET A O 1
ATOM 1812 N N . PRO A 1 222 ? -32.989 -28.773 81.369 1.00 44.62 222 PRO A N 1
ATOM 1813 C CA . PRO A 1 222 ? -33.211 -29.118 82.759 1.00 44.62 222 PRO A CA 1
ATOM 1814 C C . PRO A 1 222 ? -31.935 -29.716 83.356 1.00 44.62 222 PRO A C 1
ATOM 1816 O O . PRO A 1 222 ? -31.267 -30.558 82.751 1.00 44.62 222 PRO A O 1
ATOM 1819 N N . GLU A 1 223 ? -31.620 -29.243 84.556 1.00 40.09 223 GLU A N 1
ATOM 1820 C CA . GLU A 1 223 ? -30.504 -29.652 85.396 1.00 40.09 223 GLU A CA 1
ATOM 1821 C C . GLU A 1 223 ? -30.502 -31.177 85.586 1.00 40.09 223 GLU A C 1
ATOM 1823 O O . GLU A 1 223 ? -31.376 -31.749 86.241 1.00 40.09 223 GLU A O 1
ATOM 1828 N N . LYS A 1 224 ? -29.524 -31.865 84.982 1.00 40.94 224 LYS A N 1
ATOM 1829 C CA . LYS A 1 224 ? -29.302 -33.287 85.252 1.00 40.94 224 LYS A CA 1
ATOM 1830 C C . LYS A 1 224 ? -28.500 -33.424 86.539 1.00 40.94 224 LYS A C 1
ATOM 1832 O O . LYS A 1 224 ? -27.296 -33.186 86.578 1.00 40.94 224 LYS A O 1
ATOM 1837 N N . THR A 1 225 ? -29.214 -33.833 87.578 1.00 42.41 225 THR A N 1
ATOM 1838 C CA . THR A 1 225 ? -28.694 -34.375 88.831 1.00 42.41 225 THR A CA 1
ATOM 1839 C C . THR A 1 225 ? -27.703 -35.512 88.561 1.00 42.41 225 THR A C 1
ATOM 1841 O O . THR A 1 225 ? -27.839 -36.278 87.607 1.00 42.41 225 THR A O 1
ATOM 1844 N N . GLY A 1 226 ? -26.655 -35.557 89.384 1.00 43.62 226 GLY A N 1
ATOM 1845 C CA . GLY A 1 226 ? -25.378 -36.175 89.049 1.00 43.62 226 GLY A CA 1
ATOM 1846 C C . GLY A 1 226 ? -25.360 -37.681 88.778 1.00 43.62 226 GLY A C 1
ATOM 1847 O O . GLY A 1 226 ? -26.163 -38.454 89.293 1.00 43.62 226 GLY A O 1
ATOM 1848 N N . ARG A 1 227 ? -24.326 -38.085 88.036 1.00 33.56 227 ARG A N 1
ATOM 1849 C CA . ARG A 1 227 ? -23.434 -39.219 88.326 1.00 33.56 227 ARG A CA 1
ATOM 1850 C C . ARG A 1 227 ? -22.237 -39.158 87.376 1.00 33.56 227 ARG A C 1
ATOM 1852 O O . ARG A 1 227 ? -22.376 -38.911 86.186 1.00 33.56 227 ARG A O 1
ATOM 1859 N N . THR A 1 228 ? -21.066 -39.357 87.960 1.00 46.09 228 THR A N 1
ATOM 1860 C CA . THR A 1 228 ? -19.763 -39.556 87.325 1.00 46.09 228 THR A CA 1
ATOM 1861 C C . THR A 1 228 ? -19.787 -40.659 86.269 1.00 46.09 228 THR A C 1
ATOM 1863 O O . THR A 1 228 ? -20.376 -41.708 86.521 1.00 46.09 228 THR A O 1
ATOM 1866 N N . VAL A 1 229 ? -19.063 -40.452 85.165 1.00 36.84 229 VAL A N 1
ATOM 1867 C CA . VAL A 1 229 ? -17.950 -41.284 84.649 1.00 36.84 229 VAL A CA 1
ATOM 1868 C C . VAL A 1 229 ? -17.731 -40.920 83.176 1.00 36.84 229 VAL A C 1
ATOM 1870 O O . VAL A 1 229 ? -18.684 -40.925 82.411 1.00 36.84 229 VAL A O 1
ATOM 1873 N N . GLY A 1 230 ? -16.473 -40.608 82.842 1.00 42.69 230 GLY A N 1
ATOM 1874 C CA . GLY A 1 230 ? -15.839 -40.817 81.535 1.00 42.69 230 GLY A CA 1
ATOM 1875 C C . GLY A 1 230 ? -16.529 -40.241 80.299 1.00 42.69 230 GLY A C 1
ATOM 1876 O O . GLY A 1 230 ? -17.515 -40.779 79.819 1.00 42.69 230 GLY A O 1
ATOM 1877 N N . ASP A 1 231 ? -15.937 -39.211 79.696 1.00 35.25 231 ASP A N 1
ATOM 1878 C CA . ASP A 1 231 ? -15.037 -39.448 78.558 1.00 35.25 231 ASP A CA 1
ATOM 1879 C C . ASP A 1 231 ? -14.919 -38.240 77.618 1.00 35.25 231 ASP A C 1
ATOM 1881 O O . ASP A 1 231 ? -15.877 -37.734 77.044 1.00 35.25 231 ASP A O 1
ATOM 1885 N N . VAL A 1 232 ? -13.651 -37.850 77.469 1.00 34.72 232 VAL A N 1
ATOM 1886 C CA . VAL A 1 232 ? -13.000 -37.333 76.263 1.00 34.72 232 VAL A CA 1
ATOM 1887 C C . VAL A 1 232 ? -13.479 -35.977 75.736 1.00 34.72 232 VAL A C 1
ATOM 1889 O O . VAL A 1 232 ? -14.318 -35.834 74.852 1.00 34.72 232 VAL A O 1
ATOM 1892 N N . TRP A 1 233 ? -12.762 -34.961 76.211 1.00 33.12 233 TRP A N 1
ATOM 1893 C CA . TRP A 1 233 ? -12.464 -33.751 75.459 1.00 33.12 233 TRP A CA 1
ATOM 1894 C C . TRP A 1 233 ? -11.618 -34.088 74.225 1.00 33.12 233 TRP A C 1
ATOM 1896 O O . TRP A 1 233 ? -10.545 -34.668 74.370 1.00 33.12 233 TRP A O 1
ATOM 1906 N N . MET A 1 234 ? -12.018 -33.620 73.043 1.00 32.34 234 MET A N 1
ATOM 1907 C CA . MET A 1 234 ? -11.059 -33.036 72.103 1.00 32.34 234 MET A CA 1
ATOM 1908 C C . MET A 1 234 ? -11.756 -32.046 71.161 1.00 32.34 234 MET A C 1
ATOM 1910 O O . MET A 1 234 ? -12.395 -32.404 70.177 1.00 32.34 234 MET A O 1
ATOM 1914 N N . LEU A 1 235 ? -11.612 -30.769 71.513 1.00 35.78 235 LEU A N 1
ATOM 1915 C CA . LEU A 1 235 ? -11.687 -29.633 70.603 1.00 35.78 235 LEU A CA 1
ATOM 1916 C C . LEU A 1 235 ? -10.368 -29.554 69.828 1.00 35.78 235 LEU A C 1
ATOM 1918 O O . LEU A 1 235 ? -9.317 -29.528 70.463 1.00 35.78 235 LEU A O 1
ATOM 1922 N N . ALA A 1 236 ? -10.429 -29.425 68.501 1.00 32.38 236 ALA A N 1
ATOM 1923 C CA . ALA A 1 236 ? -9.511 -28.580 67.731 1.00 32.38 236 ALA A CA 1
ATOM 1924 C C . ALA A 1 236 ? -9.995 -28.423 66.276 1.00 32.38 236 ALA A C 1
ATOM 1926 O O . ALA A 1 236 ? -9.920 -29.352 65.475 1.00 32.38 236 ALA A O 1
ATOM 1927 N N . SER A 1 237 ? -10.447 -27.214 65.941 1.00 33.34 237 SER A N 1
ATOM 1928 C CA . SER A 1 237 ? -10.346 -26.638 64.588 1.00 33.34 237 SER A CA 1
ATOM 1929 C C . SER A 1 237 ? -8.944 -25.993 64.417 1.00 33.34 237 SER A C 1
ATOM 1931 O O . SER A 1 237 ? -8.165 -25.993 65.369 1.00 33.34 237 SER A O 1
ATOM 1933 N N . PRO A 1 238 ? -8.648 -25.269 63.323 1.00 44.25 238 PRO A N 1
ATOM 1934 C CA . PRO A 1 238 ? -8.258 -25.729 61.988 1.00 44.25 238 PRO A CA 1
ATOM 1935 C C . PRO A 1 238 ? -6.832 -25.240 61.604 1.00 44.25 238 PRO A C 1
ATOM 1937 O O . PRO A 1 238 ? -6.189 -24.506 62.356 1.00 44.25 238 PRO A O 1
ATOM 1940 N N . LYS A 1 239 ? -6.351 -25.591 60.405 1.00 40.72 239 LYS A N 1
ATOM 1941 C CA . LYS A 1 239 ? -5.373 -24.790 59.646 1.00 40.72 239 LYS A CA 1
ATOM 1942 C C . LYS A 1 239 ? -5.977 -24.416 58.304 1.00 40.72 239 LYS A C 1
ATOM 1944 O O . LYS A 1 239 ? -6.723 -25.267 57.770 1.00 40.72 239 LYS A O 1
#

pLDDT: mean 7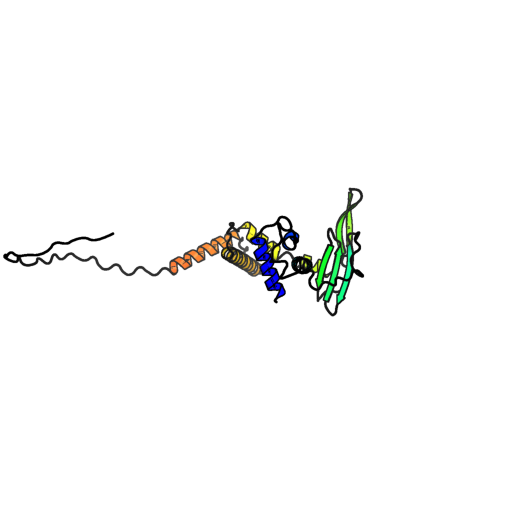4.6, std 14.69, range [32.34, 91.19]